Protein AF-A0A7S4KBN8-F1 (afdb_monomer_lite)

Sequence (189 aa):
GGGAPPGFSNLGNTCYLNATLQCLAYLPTFCQCVATLPPPSTASSSLAASSPRGGGDGPPRAKTSAGQRITMMLRSLLRRAHGLDDAGNRDDEGKGRSSGRSSAAISPKAIVRAVPSLGRTAGGRGGYKFRPGRQEDAHEFLVHLLDAMNDGELRAAGIDQRISGWRGRLPVPRPDETTLVPRHFGGLL

Radius of gyration: 18.53 Å; chains: 1; bounding box: 49×34×54 Å

pLDDT: mean 75.37, std 18.79, range [35.41, 96.81]

InterPro domains:
  IPR001394 Peptidase C19, ubiquitin carboxyl-terminal hydrolase [PF00443] (7-151)
  IPR018200 Ubiquitin specific protease, conserved site [PS00972] (7-22)
  IPR028889 Ubiquitin specific protease UPS, catalytic domain [PS50235] (6-189)
  IPR038765 Papain-like cysteine peptidase superfamily [SSF54001] (3-186)
  IPR050164 Ubiquitin carboxyl-terminal hydrolases [PTHR24006] (7-188)

Foldseek 3Di:
DWDQFFAADDPALCVLVRVLLSVQLPPVVSLVVLLPDDPPPPLPPDVDDDDDDDDPDPDPPDDQDLLNQLSVLSNVVSCNRRVVDDPPPPDDDDDDDDDDPDRDHHYSVSNLVSQQVLCVQQDDRNPDGDDRNHNDHSVVSNVSSLSSNLSRVCVSVVQHNVDPPSCVVDPDNPCSCVRSSVVVPNDDD

Secondary structure (DSSP, 8-state):
--PPPPPB---SS-HHHHHHHHHHHT-HHHHHHHHTSPPTTSTTSSS--------S-PPPPPPPPHHHHHHHHHHHHHHHHTT-S-TT---S---------S-PPBP-HHHHHHHHHHTTSSSS-TT----TTS---HHHHHHHHHHHHHHHHHHHTT--TTSTTGGGG-SSS-GGGTSHHHHHH----

Structure (mmCIF, N/CA/C/O backbone):
data_AF-A0A7S4KBN8-F1
#
_entry.id   AF-A0A7S4KBN8-F1
#
loop_
_atom_site.group_PDB
_atom_site.id
_atom_site.type_symbol
_atom_site.label_atom_id
_atom_site.label_alt_id
_atom_site.label_comp_id
_atom_site.label_asym_id
_atom_site.label_entity_id
_atom_site.label_seq_id
_atom_site.pdbx_PDB_ins_code
_atom_site.Cartn_x
_atom_site.Cartn_y
_atom_site.Cartn_z
_atom_site.occupancy
_atom_site.B_iso_or_equiv
_atom_site.auth_seq_id
_atom_site.auth_comp_id
_atom_site.auth_asym_id
_atom_site.auth_atom_id
_atom_site.pdbx_PDB_model_num
ATOM 1 N N . GLY A 1 1 ? -15.291 19.678 3.624 1.00 38.72 1 GLY A N 1
ATOM 2 C CA . GLY A 1 1 ? -15.132 19.498 5.078 1.00 38.72 1 GLY A CA 1
ATOM 3 C C . GLY A 1 1 ? -14.786 18.055 5.341 1.00 38.72 1 GLY A C 1
ATOM 4 O O . GLY A 1 1 ? -15.675 17.224 5.260 1.00 38.72 1 GLY A O 1
ATOM 5 N N . GLY A 1 2 ? -13.506 17.747 5.540 1.00 53.78 2 GLY A N 1
ATOM 6 C CA . GLY A 1 2 ? -13.042 16.385 5.803 1.00 53.78 2 GLY A CA 1
ATOM 7 C C . GLY A 1 2 ? -12.611 16.284 7.256 1.00 53.78 2 GLY A C 1
ATOM 8 O O . GLY A 1 2 ? -11.691 16.988 7.659 1.00 53.78 2 GLY A O 1
ATOM 9 N N . GLY A 1 3 ? -13.306 15.469 8.048 1.00 66.44 3 GLY A N 1
ATOM 10 C CA . GLY A 1 3 ? -12.779 15.053 9.346 1.00 66.44 3 GLY A CA 1
ATOM 11 C C . GLY A 1 3 ? -11.520 14.207 9.150 1.00 66.44 3 GLY A C 1
ATOM 12 O O . GLY A 1 3 ? -11.289 13.684 8.060 1.00 66.44 3 GLY A O 1
ATOM 13 N N . ALA A 1 4 ? -10.710 14.080 10.198 1.00 73.31 4 ALA A N 1
ATOM 14 C CA . ALA A 1 4 ? -9.591 13.145 10.205 1.00 73.31 4 ALA A CA 1
ATOM 15 C C . ALA A 1 4 ? -10.058 11.727 9.804 1.00 73.31 4 ALA A C 1
ATOM 17 O O . ALA A 1 4 ? -11.169 11.340 10.190 1.00 73.31 4 ALA A O 1
ATOM 18 N N . PRO A 1 5 ? -9.247 10.960 9.048 1.00 78.44 5 PRO A N 1
ATOM 19 C CA . PRO A 1 5 ? -9.600 9.594 8.692 1.00 78.44 5 PRO A CA 1
ATOM 20 C C . PRO A 1 5 ? -9.858 8.763 9.962 1.00 78.44 5 PRO A C 1
ATOM 22 O O . PRO A 1 5 ? -9.192 8.957 10.983 1.00 78.44 5 PRO A O 1
ATOM 25 N N . PRO A 1 6 ? -10.838 7.846 9.930 1.00 85.25 6 PRO A N 1
ATOM 26 C CA . PRO A 1 6 ? -11.181 7.016 11.073 1.00 85.25 6 PRO A CA 1
ATOM 27 C C . PRO A 1 6 ? -10.018 6.093 11.451 1.00 85.25 6 PRO A C 1
ATOM 29 O O . PRO A 1 6 ? -9.214 5.690 10.610 1.00 85.25 6 PRO A O 1
ATOM 32 N N . GLY A 1 7 ? -9.969 5.690 12.722 1.00 89.25 7 GLY A N 1
ATOM 33 C CA . GLY A 1 7 ? -9.006 4.691 13.179 1.00 89.25 7 GLY A CA 1
ATOM 34 C C . GLY A 1 7 ? -9.196 3.326 12.505 1.00 89.25 7 GLY A C 1
ATOM 35 O O . GLY A 1 7 ? -10.257 3.027 11.957 1.00 89.25 7 GLY A O 1
ATOM 36 N N . PHE A 1 8 ? -8.182 2.462 12.589 1.00 92.12 8 PHE A N 1
ATOM 37 C CA . PHE A 1 8 ? -8.254 1.092 12.072 1.00 92.12 8 PHE A CA 1
ATOM 38 C C . PHE A 1 8 ? -8.422 0.070 13.197 1.00 92.12 8 PHE A C 1
ATOM 40 O O . PHE A 1 8 ? -7.712 0.123 14.203 1.00 92.12 8 PHE A O 1
ATOM 47 N N . SER A 1 9 ? -9.332 -0.892 13.023 1.00 92.38 9 SER A N 1
ATOM 48 C CA . SER A 1 9 ? -9.525 -1.978 13.991 1.00 92.38 9 SER A CA 1
ATOM 49 C C . SER A 1 9 ? -8.267 -2.848 14.077 1.00 92.38 9 SER A C 1
ATOM 51 O O . SER A 1 9 ? -7.720 -3.261 13.054 1.00 92.38 9 SER A O 1
ATOM 53 N N . ASN A 1 10 ? -7.804 -3.152 15.291 1.00 91.31 10 ASN A N 1
ATOM 54 C CA . ASN A 1 10 ? -6.739 -4.134 15.502 1.00 91.31 10 ASN A CA 1
ATOM 55 C C . ASN A 1 10 ? -7.310 -5.548 15.309 1.00 91.31 10 ASN A C 1
ATOM 57 O O . ASN A 1 10 ? -8.349 -5.874 15.879 1.00 91.31 10 ASN A O 1
ATOM 61 N N . LEU A 1 11 ? -6.646 -6.375 14.501 1.00 90.19 11 LEU A N 1
ATOM 62 C CA . LEU A 1 11 ? -7.093 -7.727 14.137 1.00 90.19 11 LEU A CA 1
ATOM 63 C C . LEU A 1 11 ? -6.169 -8.818 14.701 1.00 90.19 11 LEU A C 1
ATOM 65 O O . LEU A 1 11 ? -6.066 -9.903 14.135 1.00 90.19 11 LEU A O 1
ATOM 69 N N . GLY A 1 12 ? -5.505 -8.517 15.820 1.00 89.38 12 GLY A N 1
ATOM 70 C CA . GLY A 1 12 ? -4.552 -9.401 16.488 1.00 89.38 12 GLY A CA 1
ATOM 71 C C . GLY A 1 12 ? -3.123 -9.109 16.044 1.00 89.38 12 GLY A C 1
ATOM 72 O O . GLY A 1 12 ? -2.707 -9.503 14.959 1.00 89.38 12 GLY A O 1
ATOM 73 N N . ASN A 1 13 ? -2.366 -8.413 16.896 1.00 92.06 13 ASN A N 1
ATOM 74 C CA . ASN A 1 13 ? -0.981 -8.005 16.639 1.00 92.06 13 ASN A CA 1
ATOM 75 C C . ASN A 1 13 ? -0.774 -7.205 15.334 1.00 92.06 13 ASN A C 1
ATOM 77 O O . ASN A 1 13 ? 0.332 -7.172 14.806 1.00 92.06 13 ASN A O 1
ATOM 81 N N . THR A 1 14 ? -1.803 -6.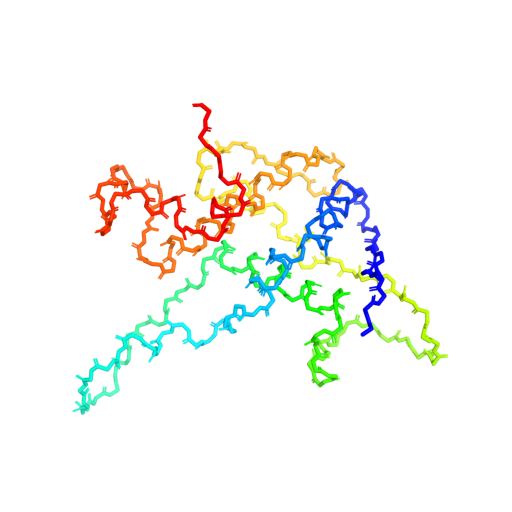513 14.823 1.00 94.69 14 THR A N 1
ATOM 82 C CA . THR A 1 14 ? -1.725 -5.733 13.570 1.00 94.69 14 THR A CA 1
ATOM 83 C C . THR A 1 14 ? -1.467 -4.241 13.792 1.00 94.69 14 THR A C 1
ATOM 85 O O . THR A 1 14 ? -1.675 -3.439 12.885 1.00 94.69 14 THR A O 1
ATOM 88 N N . CYS A 1 15 ? -1.033 -3.829 14.987 1.00 94.56 15 CYS A N 1
ATOM 89 C CA . CYS A 1 15 ? -0.794 -2.416 15.302 1.00 94.56 15 CYS A CA 1
ATOM 90 C C . CYS A 1 15 ? 0.313 -1.787 14.439 1.00 94.56 15 CYS A C 1
ATOM 92 O O . CYS A 1 15 ? 0.165 -0.635 14.048 1.00 94.56 15 CYS A O 1
ATOM 94 N N . TYR A 1 16 ? 1.357 -2.545 14.081 1.00 95.25 16 TYR A N 1
ATOM 95 C CA . TYR A 1 16 ? 2.422 -2.091 13.177 1.00 95.25 16 TYR A CA 1
ATOM 96 C C . TYR A 1 16 ? 1.854 -1.691 11.806 1.00 95.25 16 TYR A C 1
ATOM 98 O O . TYR A 1 16 ? 2.112 -0.600 11.310 1.00 95.25 16 TYR A O 1
ATOM 106 N N . LEU A 1 17 ? 0.987 -2.537 11.243 1.00 95.38 17 LEU A N 1
ATOM 107 C CA . LEU A 1 17 ? 0.306 -2.305 9.974 1.00 95.38 17 LEU A CA 1
ATOM 108 C C . LEU A 1 17 ? -0.681 -1.144 10.091 1.00 95.38 17 LEU A C 1
ATOM 110 O O . LEU A 1 17 ? -0.728 -0.291 9.210 1.00 95.38 17 LEU A O 1
ATOM 114 N N . ASN A 1 18 ? -1.453 -1.085 11.180 1.00 95.31 18 ASN A N 1
ATOM 115 C CA . ASN A 1 18 ? -2.425 -0.016 11.395 1.00 95.31 18 ASN A CA 1
ATOM 116 C C . ASN A 1 18 ? -1.729 1.349 11.494 1.00 95.31 18 ASN A C 1
ATOM 118 O O . ASN A 1 18 ? -2.213 2.299 10.886 1.00 95.31 18 ASN A O 1
ATOM 122 N N . ALA A 1 19 ? -0.601 1.440 12.208 1.00 95.00 19 ALA A N 1
ATOM 123 C CA . ALA A 1 19 ? 0.197 2.661 12.311 1.00 95.00 19 ALA A CA 1
ATOM 124 C C . ALA A 1 19 ? 0.714 3.103 10.935 1.00 95.00 19 ALA A C 1
ATOM 126 O O . ALA A 1 19 ? 0.488 4.242 10.536 1.00 95.00 19 ALA A O 1
ATOM 127 N N . THR A 1 20 ? 1.300 2.186 10.160 1.00 96.81 20 THR A N 1
ATOM 128 C CA . THR A 1 20 ? 1.776 2.479 8.801 1.00 96.81 20 THR A CA 1
ATOM 129 C C . THR A 1 20 ? 0.646 2.937 7.872 1.00 96.81 20 THR A C 1
ATOM 131 O O . THR A 1 20 ? 0.787 3.935 7.166 1.00 96.81 20 THR A O 1
ATOM 134 N N . LEU A 1 21 ? -0.498 2.244 7.874 1.00 96.12 21 LEU A N 1
ATOM 135 C CA . LEU A 1 21 ? -1.651 2.620 7.049 1.00 96.12 21 LEU A CA 1
ATOM 136 C C . LEU A 1 21 ? -2.246 3.964 7.472 1.00 96.12 21 LEU A C 1
ATOM 138 O O . LEU A 1 21 ? -2.701 4.711 6.608 1.00 96.12 21 LEU A O 1
ATOM 142 N N . GLN A 1 22 ? -2.232 4.285 8.771 1.00 94.44 22 GLN A N 1
ATOM 143 C CA . GLN A 1 22 ? -2.623 5.610 9.248 1.00 94.44 22 GLN A CA 1
ATOM 144 C C . GLN A 1 22 ? -1.685 6.668 8.682 1.00 94.44 22 GLN A C 1
ATOM 146 O O . GLN A 1 22 ? -2.168 7.590 8.036 1.00 94.44 22 GLN A O 1
ATOM 151 N N . CYS A 1 23 ? -0.365 6.501 8.812 1.00 95.44 23 CYS A N 1
ATOM 152 C CA . CYS A 1 23 ? 0.599 7.440 8.236 1.00 95.44 23 CYS A CA 1
ATOM 153 C C . CYS A 1 23 ? 0.321 7.705 6.748 1.00 95.44 23 CYS A C 1
ATOM 155 O O . CYS A 1 23 ? 0.233 8.862 6.352 1.00 95.44 23 CYS A O 1
ATOM 157 N N . LEU A 1 24 ? 0.087 6.658 5.947 1.00 95.12 24 LEU A N 1
ATOM 158 C CA . LEU A 1 24 ? -0.243 6.800 4.524 1.00 95.12 24 LEU A CA 1
ATOM 159 C C . LEU A 1 24 ? -1.582 7.516 4.277 1.00 95.12 24 LEU A C 1
ATOM 161 O O . LEU A 1 24 ? -1.673 8.326 3.356 1.00 95.12 24 LEU A O 1
ATOM 165 N N . ALA A 1 25 ? -2.609 7.253 5.092 1.00 93.19 25 ALA A N 1
ATOM 166 C CA . ALA A 1 25 ? -3.925 7.887 4.974 1.00 93.19 25 ALA A CA 1
ATOM 167 C C . ALA A 1 25 ? -3.910 9.398 5.275 1.00 93.19 25 ALA A C 1
ATOM 169 O O . ALA A 1 25 ? -4.820 10.112 4.851 1.00 93.19 25 ALA A O 1
ATOM 170 N N . TYR A 1 26 ? -2.879 9.881 5.972 1.00 93.19 26 TYR A N 1
ATOM 171 C CA . TYR A 1 26 ? -2.660 11.299 6.259 1.00 93.19 26 TYR A CA 1
ATOM 172 C C . TYR A 1 26 ? -1.793 12.021 5.219 1.00 93.19 26 TYR A C 1
ATOM 174 O O . TYR A 1 26 ? -1.591 13.224 5.351 1.00 93.19 26 TYR A O 1
ATOM 182 N N . LEU A 1 27 ? -1.309 11.335 4.177 1.00 92.50 27 LEU A N 1
ATOM 183 C CA . LEU A 1 27 ? -0.556 11.948 3.078 1.00 92.50 27 LEU A CA 1
ATOM 184 C C . LEU A 1 27 ? -1.520 12.379 1.959 1.00 92.50 27 LEU A C 1
ATOM 186 O O . LEU A 1 27 ? -1.976 11.517 1.200 1.00 92.50 27 LEU A O 1
ATOM 190 N N . PRO A 1 28 ? -1.851 13.680 1.807 1.00 89.31 28 PRO A N 1
ATOM 191 C CA . PRO A 1 28 ? -2.951 14.096 0.935 1.00 89.31 28 PRO A CA 1
ATOM 192 C C . PRO A 1 28 ? -2.712 13.762 -0.540 1.00 89.31 28 PRO A C 1
ATOM 194 O O . PRO A 1 28 ? -3.608 13.244 -1.204 1.00 89.31 28 PRO A O 1
ATOM 197 N N . THR A 1 29 ? -1.498 14.007 -1.039 1.00 89.81 29 THR A N 1
ATOM 198 C CA . THR A 1 29 ? -1.107 13.750 -2.435 1.00 89.81 29 THR A CA 1
ATOM 199 C C . THR A 1 29 ? -1.155 12.262 -2.760 1.00 89.81 29 THR A C 1
ATOM 201 O O . THR A 1 29 ? -1.834 11.852 -3.698 1.00 89.81 29 THR A O 1
ATOM 204 N N . PHE A 1 30 ? -0.538 11.441 -1.911 1.00 91.44 30 PHE A N 1
ATOM 205 C CA . PHE A 1 30 ? -0.567 9.989 -2.043 1.00 91.44 30 PHE A CA 1
ATOM 206 C C . PHE A 1 30 ? -2.004 9.450 -2.031 1.00 91.44 30 PHE A C 1
ATOM 208 O O . PHE A 1 30 ? -2.379 8.658 -2.897 1.00 91.44 30 PHE A O 1
ATOM 215 N N . CYS A 1 31 ? -2.837 9.918 -1.096 1.00 92.06 31 CYS A N 1
ATOM 216 C CA . CYS A 1 31 ? -4.237 9.509 -1.011 1.00 92.06 31 CYS A CA 1
ATOM 217 C C . CYS A 1 31 ? -5.017 9.855 -2.277 1.00 92.06 31 CYS A C 1
ATOM 219 O O . CYS A 1 31 ? -5.734 9.000 -2.793 1.00 92.06 31 CYS A O 1
ATOM 221 N N . GLN A 1 32 ? -4.868 11.076 -2.792 1.00 90.38 32 GLN A N 1
ATOM 222 C CA . GLN A 1 32 ? -5.531 11.506 -4.023 1.00 90.38 32 GLN A CA 1
ATOM 223 C C . GLN A 1 32 ? -5.102 10.647 -5.213 1.00 90.38 32 GLN A C 1
ATOM 225 O O . GLN A 1 32 ? -5.961 10.136 -5.935 1.00 90.38 32 GLN A O 1
ATOM 230 N N . CYS A 1 33 ? -3.798 10.421 -5.386 1.00 91.38 33 CYS A N 1
ATOM 231 C CA . CYS A 1 33 ? -3.278 9.595 -6.471 1.00 91.38 33 CYS A CA 1
ATOM 232 C C . CYS A 1 33 ? -3.809 8.160 -6.396 1.00 91.38 33 CYS A C 1
ATOM 234 O O . CYS A 1 33 ? -4.337 7.650 -7.379 1.00 91.38 33 CYS A O 1
ATOM 236 N N . VAL A 1 34 ? -3.738 7.517 -5.228 1.00 92.38 34 VAL A N 1
ATOM 237 C CA . VAL A 1 34 ? -4.163 6.119 -5.072 1.00 92.38 34 VAL A CA 1
ATOM 238 C C . VAL A 1 34 ? -5.690 5.968 -5.153 1.00 92.38 34 VAL A C 1
ATOM 240 O O . VAL A 1 34 ? -6.180 5.027 -5.778 1.00 92.38 34 VAL A O 1
ATOM 243 N N . ALA A 1 35 ? -6.469 6.886 -4.571 1.00 90.62 35 ALA A N 1
ATOM 244 C CA . ALA A 1 35 ? -7.936 6.820 -4.561 1.00 90.62 35 ALA A CA 1
ATOM 245 C C . ALA A 1 35 ? -8.572 7.027 -5.948 1.00 90.62 35 ALA A C 1
ATOM 247 O O . ALA A 1 35 ? -9.658 6.492 -6.218 1.00 90.62 35 ALA A O 1
ATOM 248 N N . THR A 1 36 ? -7.897 7.785 -6.818 1.00 89.81 36 THR A N 1
ATOM 249 C CA . THR A 1 36 ? -8.341 8.095 -8.187 1.00 89.81 36 THR A CA 1
ATOM 250 C C . THR A 1 36 ? -7.862 7.088 -9.229 1.00 89.81 36 THR A C 1
ATOM 252 O O . THR A 1 36 ? -8.309 7.159 -10.373 1.00 89.81 36 THR A O 1
ATOM 255 N N . LEU A 1 37 ? -7.030 6.108 -8.846 1.00 88.56 37 LEU A N 1
ATOM 256 C CA . LEU A 1 37 ? -6.635 5.030 -9.752 1.00 88.56 37 LEU A CA 1
ATOM 257 C C . LEU A 1 37 ? -7.874 4.358 -10.379 1.00 88.56 37 LEU A C 1
ATOM 259 O O . LEU A 1 37 ? -8.894 4.170 -9.692 1.00 88.56 37 LEU A O 1
ATOM 263 N N . PRO A 1 38 ? -7.797 3.968 -11.664 1.00 84.12 38 PRO A N 1
ATOM 264 C CA . PRO A 1 38 ? -8.890 3.291 -12.343 1.00 84.12 38 PRO A CA 1
ATOM 265 C C . PRO A 1 38 ? -9.235 1.953 -11.664 1.00 84.12 38 PRO A C 1
ATOM 267 O O . PRO A 1 38 ? -8.358 1.305 -11.084 1.00 84.12 38 PRO A O 1
ATOM 270 N N . PRO A 1 39 ? -10.507 1.516 -11.714 1.00 77.38 39 PRO A N 1
ATOM 271 C CA . PRO A 1 39 ? -10.900 0.211 -11.197 1.00 77.38 39 PRO A CA 1
ATOM 272 C C . PRO A 1 39 ? -10.208 -0.931 -11.973 1.00 77.38 39 PRO A C 1
ATOM 274 O O . PRO A 1 39 ? -9.817 -0.753 -13.130 1.00 77.38 39 PRO A O 1
ATOM 277 N N . PRO A 1 40 ? -10.090 -2.134 -11.377 1.00 64.56 40 PRO A N 1
ATOM 278 C CA . PRO A 1 40 ? -9.292 -3.253 -11.902 1.00 64.56 40 PRO A CA 1
ATOM 279 C C . PRO A 1 40 ? -9.754 -3.856 -13.250 1.00 64.56 40 PRO A C 1
ATOM 281 O O . PRO A 1 40 ? -9.217 -4.874 -13.677 1.00 64.56 40 PRO A O 1
ATOM 284 N N . SER A 1 41 ? -10.720 -3.251 -13.943 1.00 57.62 41 SER A N 1
ATOM 285 C CA . SER A 1 41 ? -11.297 -3.725 -15.207 1.00 57.62 41 SER A CA 1
ATOM 286 C C . SER A 1 41 ? -11.068 -2.802 -16.410 1.00 57.62 41 SER A C 1
ATOM 288 O O . SER A 1 41 ? -11.385 -3.209 -17.524 1.00 57.62 41 SER A O 1
ATOM 290 N N . THR A 1 42 ? -10.519 -1.594 -16.234 1.00 51.69 42 THR A N 1
ATOM 291 C CA . THR A 1 42 ? -10.474 -0.585 -17.317 1.00 51.69 42 THR A CA 1
ATOM 292 C C . THR A 1 42 ? -9.085 -0.337 -17.908 1.00 51.69 42 THR A C 1
ATOM 294 O O . THR A 1 42 ? -8.961 0.400 -18.882 1.00 51.69 42 THR A O 1
ATOM 297 N N . ALA A 1 43 ? -8.027 -0.950 -17.369 1.00 49.69 43 ALA A N 1
ATOM 298 C CA . ALA A 1 43 ? -6.654 -0.723 -17.839 1.00 49.69 43 ALA A CA 1
ATOM 299 C C . ALA A 1 43 ? -6.317 -1.412 -19.180 1.00 49.69 43 ALA A C 1
ATOM 301 O O . ALA A 1 43 ? -5.245 -1.179 -19.726 1.00 49.69 43 ALA A O 1
ATOM 302 N N . SER A 1 44 ? -7.209 -2.245 -19.731 1.00 45.84 44 SER A N 1
ATOM 303 C CA . SER A 1 44 ? -6.969 -2.947 -21.001 1.00 45.84 44 SER A CA 1
ATOM 304 C C . SER A 1 44 ? -7.537 -2.246 -22.240 1.00 45.84 44 SER A C 1
ATOM 306 O O . SER A 1 44 ? -7.431 -2.809 -23.324 1.00 45.84 44 SER A O 1
ATOM 308 N N . SER A 1 45 ? -8.167 -1.070 -22.121 1.00 44.00 45 SER A N 1
ATOM 309 C CA . SER A 1 45 ? -8.937 -0.492 -23.238 1.00 44.00 45 SER A CA 1
ATOM 310 C C . SER A 1 45 ? -8.591 0.943 -23.646 1.00 44.00 45 SER A C 1
ATOM 312 O O . SER A 1 45 ? -9.106 1.389 -24.663 1.00 44.00 45 SER A O 1
ATOM 314 N N . SER A 1 46 ? -7.737 1.681 -22.927 1.00 41.81 46 SER A N 1
ATOM 315 C CA . SER A 1 46 ? -7.476 3.100 -23.252 1.00 41.81 46 SER A CA 1
ATOM 316 C C . SER A 1 46 ? -6.209 3.378 -24.073 1.00 41.81 46 SER A C 1
ATOM 318 O O . SER A 1 46 ? -6.010 4.514 -24.488 1.00 41.81 46 SER A O 1
ATOM 320 N N . LEU A 1 47 ? -5.379 2.368 -24.363 1.00 48.22 47 LEU A N 1
ATOM 321 C CA . LEU A 1 47 ? -4.215 2.494 -25.263 1.00 48.22 47 LEU A CA 1
ATOM 322 C C . LEU A 1 47 ? -4.424 1.808 -26.626 1.00 48.22 47 LEU A C 1
ATOM 324 O O . LEU A 1 47 ? -3.525 1.811 -27.459 1.00 48.22 47 LEU A O 1
ATOM 328 N N . ALA A 1 48 ? -5.608 1.240 -26.874 1.00 40.69 48 ALA A N 1
ATOM 329 C CA . ALA A 1 48 ? -5.954 0.581 -28.131 1.00 40.69 48 ALA A CA 1
ATOM 330 C C . ALA A 1 48 ? -6.995 1.398 -28.919 1.00 40.69 48 ALA A C 1
ATOM 332 O O . ALA A 1 48 ? -8.147 1.000 -29.063 1.00 40.69 48 ALA A O 1
ATOM 333 N N . ALA A 1 49 ? -6.584 2.551 -29.444 1.00 40.09 49 ALA A N 1
ATOM 334 C CA . ALA A 1 49 ? -7.146 3.086 -30.684 1.00 40.09 49 ALA A CA 1
ATOM 335 C C . ALA A 1 49 ? -6.138 2.702 -31.784 1.00 40.09 49 ALA A C 1
ATOM 337 O O . ALA A 1 49 ? -4.961 2.995 -31.637 1.00 40.09 49 ALA A O 1
ATOM 338 N N . SER A 1 50 ? -6.443 2.013 -32.880 1.00 42.53 50 SER A N 1
ATOM 339 C CA . SER A 1 50 ? -7.692 1.795 -33.605 1.00 42.53 50 SER A CA 1
ATOM 340 C C . SER A 1 50 ? -7.490 0.617 -34.578 1.00 42.53 50 SER A C 1
ATOM 342 O O . SER A 1 50 ? -6.463 0.573 -35.243 1.00 42.53 50 SER A O 1
ATOM 344 N N . SER A 1 51 ? -8.426 -0.337 -34.652 1.00 35.41 51 SER A N 1
ATOM 345 C CA . SER A 1 51 ? -8.978 -0.880 -35.913 1.00 35.41 51 SER A CA 1
ATOM 346 C C . SER A 1 51 ? -9.983 -2.012 -35.629 1.00 35.41 51 SER A C 1
ATOM 348 O O . SER A 1 51 ? -9.691 -2.878 -34.800 1.00 35.41 51 SER A O 1
ATOM 350 N N . PRO A 1 52 ? -11.160 -2.043 -36.283 1.00 62.06 52 PRO A N 1
ATOM 351 C CA . PRO A 1 52 ? -12.182 -3.057 -36.060 1.00 62.06 52 PRO A CA 1
ATOM 352 C C . PRO A 1 52 ? -12.132 -4.169 -37.118 1.00 62.06 52 PRO A C 1
ATOM 354 O O . PRO A 1 52 ? -11.943 -3.885 -38.298 1.00 62.06 52 PRO A O 1
ATOM 357 N N . ARG A 1 53 ? -12.434 -5.405 -36.691 1.00 44.44 53 ARG A N 1
ATOM 358 C CA . ARG A 1 53 ? -13.318 -6.411 -37.333 1.00 44.44 53 ARG A CA 1
ATOM 359 C C . ARG A 1 53 ? -12.787 -7.838 -37.160 1.00 44.44 53 ARG A C 1
ATOM 361 O O . ARG A 1 53 ? -11.707 -8.161 -37.631 1.00 44.44 53 ARG A O 1
ATOM 368 N N . GLY A 1 54 ? -13.661 -8.700 -36.638 1.00 40.12 54 GLY A N 1
ATOM 369 C CA . GLY A 1 54 ? -13.687 -10.126 -36.970 1.00 40.12 54 GLY A CA 1
ATOM 370 C C . GLY A 1 54 ? -13.148 -11.072 -35.899 1.00 40.12 54 GLY A C 1
ATOM 371 O O . GLY A 1 54 ? -12.007 -10.954 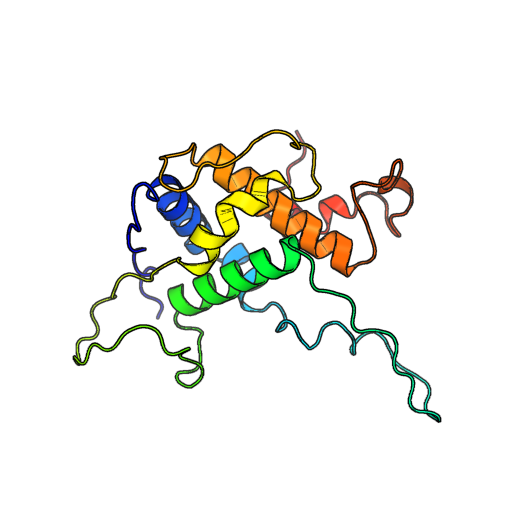-35.482 1.00 40.12 54 GLY A O 1
ATOM 372 N N . GLY A 1 55 ? -13.978 -12.059 -35.546 1.00 41.91 55 GLY A N 1
ATOM 373 C CA . GLY A 1 55 ? -13.549 -13.333 -34.962 1.00 41.91 55 GLY A CA 1
ATOM 374 C C . GLY A 1 55 ? -13.378 -13.323 -33.449 1.00 41.91 55 GLY A C 1
ATOM 375 O O . GLY A 1 55 ? -12.478 -12.687 -32.914 1.00 41.91 55 GLY A O 1
ATOM 376 N N . GLY A 1 56 ? -14.250 -14.050 -32.752 1.00 48.75 56 GLY A N 1
ATOM 377 C CA . GLY A 1 56 ? -14.106 -14.317 -31.328 1.00 48.75 56 GLY A CA 1
ATOM 378 C C . GLY A 1 56 ? -12.852 -15.136 -31.044 1.00 48.75 56 GLY A C 1
ATOM 379 O O . GLY A 1 56 ? -12.900 -16.346 -31.147 1.00 48.75 56 GLY A O 1
ATOM 380 N N . ASP A 1 57 ? -11.773 -14.451 -30.687 1.00 50.78 57 ASP A N 1
ATOM 381 C CA . ASP A 1 57 ? -10.647 -14.935 -29.883 1.00 50.78 57 ASP A CA 1
ATOM 382 C C . ASP A 1 57 ? -9.951 -13.693 -29.313 1.00 50.78 57 ASP A C 1
ATOM 384 O O . ASP A 1 57 ? -8.931 -13.206 -29.799 1.00 50.78 57 ASP A O 1
ATOM 388 N N . GLY A 1 58 ? -10.588 -13.085 -28.306 1.00 49.81 58 GLY A N 1
ATOM 389 C CA . GLY A 1 58 ? -9.985 -11.967 -27.587 1.00 49.81 58 GLY A CA 1
ATOM 390 C C . GLY A 1 58 ? -8.700 -12.420 -26.880 1.00 49.81 58 GLY A C 1
ATOM 391 O O . GLY A 1 58 ? -8.651 -13.550 -26.385 1.00 49.81 58 GLY A O 1
ATOM 392 N N . PRO A 1 59 ? -7.665 -11.563 -26.785 1.00 48.16 59 PRO A N 1
ATOM 393 C CA . PRO A 1 59 ? -6.434 -11.919 -26.092 1.00 48.16 59 PRO A CA 1
ATOM 394 C C . PRO A 1 59 ? -6.745 -12.340 -24.645 1.00 48.16 59 PRO A C 1
ATOM 396 O O . PRO A 1 59 ? -7.627 -11.748 -24.007 1.00 48.16 59 PRO A O 1
ATOM 399 N N . PRO A 1 60 ? -6.046 -13.353 -24.100 1.00 49.59 60 PRO A N 1
ATOM 400 C CA . PRO A 1 60 ? -6.293 -13.827 -22.747 1.00 49.59 60 PRO A CA 1
ATOM 401 C C . PRO A 1 60 ? -6.150 -12.658 -21.770 1.00 49.59 60 PRO A C 1
ATOM 403 O O . PRO A 1 60 ? -5.122 -11.981 -21.748 1.00 49.59 60 PRO A O 1
ATOM 406 N N . ARG A 1 61 ? -7.193 -12.410 -20.963 1.00 56.94 61 ARG A N 1
ATOM 407 C CA . ARG A 1 61 ? -7.182 -11.368 -19.924 1.00 56.94 61 ARG A CA 1
ATOM 408 C C . ARG A 1 61 ? -5.897 -11.491 -19.104 1.00 56.94 61 ARG A C 1
ATOM 410 O O . ARG A 1 61 ? -5.668 -12.520 -18.463 1.00 56.94 61 ARG A O 1
ATOM 417 N N . ALA A 1 62 ? -5.070 -10.446 -19.117 1.00 64.12 62 ALA A N 1
ATOM 418 C CA . ALA A 1 62 ? -3.851 -10.403 -18.322 1.00 64.12 62 ALA A CA 1
ATOM 419 C C . ALA A 1 62 ? -4.208 -10.612 -16.842 1.00 64.12 62 ALA A C 1
ATOM 421 O O . ALA A 1 62 ? -5.044 -9.902 -16.279 1.00 64.12 62 ALA A O 1
ATOM 422 N N . LYS A 1 63 ? -3.615 -11.632 -16.216 1.00 73.81 63 LYS A N 1
ATOM 423 C CA . LYS A 1 63 ? -3.879 -11.962 -14.812 1.00 73.81 63 LYS A CA 1
ATOM 424 C C . LYS A 1 63 ? -3.346 -10.837 -13.925 1.00 73.81 63 LYS A C 1
ATOM 426 O O . LYS A 1 63 ? -2.161 -10.520 -13.986 1.00 73.81 63 LYS A O 1
ATOM 431 N N . THR A 1 64 ? -4.205 -10.279 -13.073 1.00 83.19 64 THR A N 1
ATOM 432 C CA . THR A 1 64 ? -3.827 -9.243 -12.107 1.00 83.19 64 THR A CA 1
ATOM 433 C C . THR A 1 64 ? -2.724 -9.752 -11.176 1.00 83.19 64 THR A C 1
ATOM 435 O O . THR A 1 64 ? -2.878 -10.780 -10.508 1.00 83.19 64 THR A O 1
ATOM 438 N N . SER A 1 65 ? -1.602 -9.039 -11.119 1.00 87.06 65 SER A N 1
ATOM 439 C CA . SER A 1 65 ? -0.465 -9.394 -10.273 1.00 87.06 65 SER A CA 1
ATOM 440 C C . SER A 1 65 ? -0.797 -9.249 -8.780 1.00 87.06 65 SER A C 1
ATOM 442 O O . SER A 1 65 ? -1.788 -8.627 -8.388 1.00 87.06 65 SER A O 1
ATOM 444 N N . ALA A 1 66 ? 0.023 -9.844 -7.907 1.00 88.00 66 ALA A N 1
ATOM 445 C CA . ALA A 1 66 ? -0.118 -9.653 -6.461 1.00 88.00 66 ALA A CA 1
ATOM 446 C C . ALA A 1 66 ? -0.010 -8.168 -6.077 1.00 88.00 66 ALA A C 1
ATOM 448 O O . ALA A 1 66 ? -0.869 -7.677 -5.348 1.00 88.00 66 ALA A O 1
ATOM 449 N N . GLY A 1 67 ? 0.967 -7.459 -6.650 1.00 89.38 67 GLY A N 1
ATOM 450 C CA . GLY A 1 67 ? 1.145 -6.022 -6.471 1.00 89.38 67 GLY A CA 1
ATOM 451 C C . GLY A 1 67 ? -0.085 -5.207 -6.862 1.00 89.38 67 GLY A C 1
ATOM 452 O O . GLY A 1 67 ? -0.591 -4.434 -6.057 1.00 89.38 67 GLY A O 1
ATOM 453 N N . GLN A 1 68 ? -0.663 -5.472 -8.039 1.00 90.06 68 GLN A N 1
ATOM 454 C CA . GLN A 1 68 ? -1.895 -4.802 -8.477 1.00 90.06 68 GLN A CA 1
ATOM 455 C C . GLN A 1 68 ? -3.063 -5.048 -7.511 1.00 90.06 68 GLN A C 1
ATOM 457 O O . GLN A 1 68 ? -3.808 -4.123 -7.193 1.00 90.06 68 GLN A O 1
ATOM 462 N N . ARG A 1 69 ? -3.222 -6.279 -7.003 1.00 91.50 69 ARG A N 1
ATOM 463 C CA . ARG A 1 69 ? -4.261 -6.586 -6.005 1.00 91.50 69 ARG A CA 1
ATOM 464 C C . ARG A 1 69 ? -4.052 -5.791 -4.717 1.00 91.50 69 ARG A C 1
ATOM 466 O O . ARG A 1 69 ? -5.019 -5.251 -4.189 1.00 91.50 69 ARG A O 1
ATOM 473 N N . ILE A 1 70 ? -2.816 -5.692 -4.235 1.00 92.88 70 ILE A N 1
ATOM 474 C CA . ILE A 1 70 ? -2.468 -4.922 -3.033 1.00 92.88 70 ILE A CA 1
ATOM 475 C C . ILE A 1 70 ? -2.759 -3.431 -3.235 1.00 92.88 70 ILE A C 1
ATOM 477 O O . ILE A 1 70 ? -3.423 -2.830 -2.390 1.00 92.88 70 ILE A O 1
ATOM 481 N N . THR A 1 71 ? -2.375 -2.858 -4.380 1.00 94.00 71 THR A N 1
ATOM 482 C CA . THR A 1 71 ? -2.699 -1.468 -4.735 1.00 94.00 71 THR A CA 1
ATOM 483 C C . THR A 1 71 ? -4.209 -1.224 -4.715 1.00 94.00 71 THR A C 1
ATOM 485 O O . THR A 1 71 ? -4.667 -0.222 -4.169 1.00 94.00 71 THR A O 1
ATOM 488 N N . MET A 1 72 ? -5.012 -2.155 -5.241 1.00 93.00 72 MET A N 1
ATOM 489 C CA . MET A 1 72 ? -6.475 -2.033 -5.225 1.00 93.00 72 MET A CA 1
ATOM 490 C C . MET A 1 72 ? -7.080 -2.166 -3.818 1.00 93.00 72 MET A C 1
ATOM 492 O O . MET A 1 72 ? -8.040 -1.460 -3.504 1.00 93.00 72 MET A O 1
ATOM 496 N N . MET A 1 73 ? -6.514 -3.011 -2.948 1.00 94.56 73 MET A N 1
ATOM 497 C CA . MET A 1 73 ? -6.925 -3.089 -1.538 1.00 94.56 73 MET A CA 1
ATOM 498 C C . MET A 1 73 ? -6.622 -1.785 -0.795 1.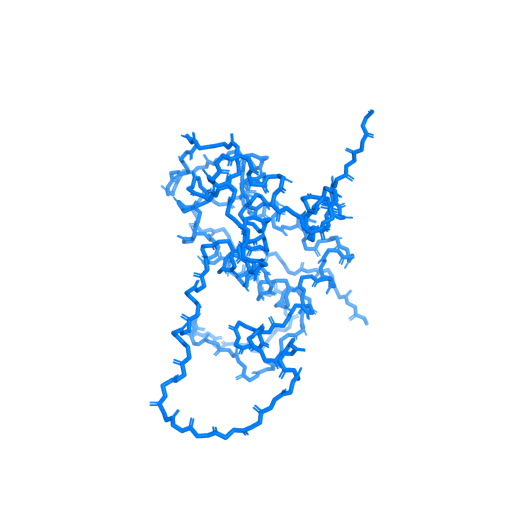00 94.56 73 MET A C 1
ATOM 500 O O . MET A 1 73 ? -7.473 -1.298 -0.050 1.00 94.56 73 MET A O 1
ATOM 504 N N . LEU A 1 74 ? -5.440 -1.199 -1.018 1.00 95.31 74 LEU A N 1
ATOM 505 C CA . LEU A 1 74 ? -5.066 0.083 -0.423 1.00 95.31 74 LEU A CA 1
ATOM 506 C C . LEU A 1 74 ? -5.957 1.216 -0.944 1.00 95.31 74 LEU A C 1
ATOM 508 O O . LEU A 1 74 ? -6.467 1.998 -0.148 1.00 95.31 74 LEU A O 1
ATOM 512 N N . ARG A 1 75 ? -6.232 1.252 -2.252 1.00 94.06 75 ARG A N 1
ATOM 513 C CA . ARG A 1 75 ? -7.196 2.181 -2.859 1.00 94.06 75 ARG A CA 1
ATOM 514 C C . ARG A 1 75 ? -8.561 2.106 -2.190 1.00 94.06 75 ARG A C 1
ATOM 516 O O . ARG A 1 75 ? -9.085 3.138 -1.787 1.00 94.06 75 ARG A O 1
ATOM 523 N N . SER A 1 76 ? -9.132 0.908 -2.058 1.00 93.12 76 SER A N 1
ATOM 524 C CA . SER A 1 76 ? -10.423 0.725 -1.381 1.00 93.12 76 SER A CA 1
ATOM 525 C C . SER A 1 76 ? -10.366 1.197 0.077 1.00 93.12 76 SER A C 1
ATOM 527 O O . SER A 1 76 ? -11.269 1.884 0.546 1.00 93.12 76 SER A O 1
ATOM 529 N N . LEU A 1 77 ? -9.285 0.895 0.803 1.00 93.56 77 LEU A N 1
ATOM 530 C CA . LEU A 1 77 ? -9.127 1.354 2.181 1.00 93.56 77 LEU A CA 1
ATOM 531 C C . LEU A 1 77 ? -9.083 2.886 2.285 1.00 93.56 77 LEU A C 1
ATOM 533 O O . LEU A 1 77 ? -9.789 3.449 3.118 1.00 93.56 77 LEU A O 1
ATOM 537 N N . LEU A 1 78 ? -8.283 3.548 1.446 1.00 93.19 78 LEU A N 1
ATOM 538 C CA . LEU A 1 78 ? -8.125 5.004 1.454 1.00 93.19 78 LEU A CA 1
ATOM 539 C C . LEU A 1 78 ? -9.413 5.717 1.037 1.00 93.19 78 LEU A C 1
ATOM 541 O O . LEU A 1 78 ? -9.773 6.722 1.645 1.00 93.19 78 LEU A O 1
ATOM 545 N N . ARG A 1 79 ? -10.159 5.176 0.065 1.00 91.94 79 ARG A N 1
ATOM 546 C CA . ARG A 1 79 ? -11.474 5.724 -0.294 1.00 91.94 79 ARG A CA 1
ATOM 547 C C . ARG A 1 79 ? -12.462 5.646 0.867 1.00 91.94 79 ARG A C 1
ATOM 549 O O . ARG A 1 79 ? -13.096 6.656 1.161 1.00 91.94 79 ARG A O 1
ATOM 556 N N . ARG A 1 80 ? -12.532 4.520 1.590 1.00 90.44 80 ARG A N 1
ATOM 557 C CA . ARG A 1 80 ? -13.350 4.408 2.816 1.00 90.44 80 ARG A CA 1
ATOM 558 C C . ARG A 1 80 ? -12.897 5.376 3.904 1.00 90.44 80 ARG A C 1
ATOM 560 O O . ARG A 1 80 ? -13.740 6.010 4.530 1.00 90.44 80 ARG A O 1
ATOM 567 N N . ALA A 1 81 ? -11.587 5.504 4.117 1.00 90.25 81 ALA A N 1
ATOM 568 C CA . ALA A 1 81 ? -11.027 6.397 5.131 1.00 90.25 81 ALA A CA 1
ATOM 569 C C . ALA A 1 81 ? -11.374 7.872 4.872 1.00 90.25 81 ALA A C 1
ATOM 571 O O . ALA A 1 81 ? -11.589 8.623 5.818 1.00 90.25 81 ALA A O 1
ATOM 572 N N . HIS A 1 82 ? -11.493 8.260 3.600 1.00 90.50 82 HIS A N 1
ATOM 573 C CA . HIS A 1 82 ? -11.812 9.627 3.176 1.00 90.50 82 HIS A CA 1
ATOM 574 C C . HIS A 1 82 ? -13.277 9.832 2.752 1.00 90.50 82 HIS A C 1
ATOM 576 O O . HIS A 1 82 ? -13.625 10.900 2.255 1.00 90.50 82 HIS A O 1
ATOM 582 N N . GLY A 1 83 ? -14.150 8.835 2.940 1.00 88.00 83 GLY A N 1
ATOM 583 C CA . GLY A 1 83 ? -15.577 8.935 2.600 1.00 88.00 83 GLY A CA 1
ATOM 584 C C . GLY A 1 83 ? -15.868 9.079 1.100 1.00 88.00 83 GLY A C 1
ATOM 585 O O . GLY A 1 83 ? -16.879 9.667 0.732 1.00 88.00 83 GLY A O 1
ATOM 586 N N . LEU A 1 84 ? -14.981 8.565 0.242 1.00 85.62 84 LEU A N 1
ATOM 587 C CA . LEU A 1 84 ? -15.067 8.635 -1.225 1.00 85.62 84 LEU A CA 1
ATOM 588 C C . LEU A 1 84 ? -15.795 7.439 -1.860 1.00 85.62 84 LEU A C 1
ATOM 590 O O . LEU A 1 84 ? -15.860 7.343 -3.088 1.00 85.62 84 LEU A O 1
ATOM 594 N N . ASP A 1 85 ? -16.274 6.486 -1.064 1.00 78.56 85 ASP A N 1
ATOM 595 C CA . ASP A 1 85 ? -17.054 5.365 -1.584 1.00 78.56 85 ASP A CA 1
ATOM 596 C C . ASP A 1 85 ? -18.530 5.742 -1.692 1.00 78.56 85 ASP A C 1
ATOM 598 O O . ASP A 1 85 ? -19.165 6.134 -0.711 1.00 78.56 85 ASP A O 1
ATOM 602 N N . ASP A 1 86 ? -19.077 5.587 -2.899 1.00 57.16 86 ASP A N 1
ATOM 603 C CA . ASP A 1 86 ? -20.509 5.683 -3.134 1.00 57.16 86 ASP A CA 1
ATOM 604 C C . ASP A 1 86 ? -21.220 4.631 -2.282 1.00 57.16 86 ASP A C 1
ATOM 606 O O . ASP A 1 86 ? -20.831 3.461 -2.234 1.00 57.16 86 ASP A O 1
ATOM 610 N N . ALA A 1 87 ? -22.292 5.042 -1.607 1.00 51.62 87 ALA A N 1
ATOM 611 C CA . ALA A 1 87 ? -23.013 4.256 -0.606 1.00 51.62 87 ALA A CA 1
ATOM 612 C C . ALA A 1 87 ? -23.540 2.876 -1.083 1.00 51.62 87 ALA A C 1
ATOM 614 O O . ALA A 1 87 ? -24.079 2.137 -0.251 1.00 51.62 87 ALA A O 1
ATOM 615 N N . GLY A 1 88 ? -23.398 2.546 -2.375 1.00 45.12 88 GLY A N 1
ATOM 616 C CA . GLY A 1 88 ? -23.932 1.369 -3.065 1.00 45.12 88 GLY A CA 1
ATOM 617 C C . GLY A 1 88 ? -22.987 0.175 -3.267 1.00 45.12 88 GLY A C 1
ATOM 618 O O . GLY A 1 88 ? -23.479 -0.876 -3.654 1.00 45.12 88 GLY A O 1
ATOM 619 N N . ASN A 1 89 ? -21.681 0.268 -2.978 1.00 42.31 89 ASN A N 1
ATOM 620 C CA . ASN A 1 89 ? -20.761 -0.885 -3.049 1.00 42.31 89 ASN A CA 1
ATOM 621 C C . ASN A 1 89 ? -20.246 -1.266 -1.652 1.00 42.31 89 ASN A C 1
ATOM 623 O O . ASN A 1 89 ? -19.047 -1.273 -1.378 1.00 42.31 89 ASN A O 1
ATOM 627 N N . ARG A 1 90 ? -21.183 -1.499 -0.726 1.00 52.91 90 ARG A N 1
ATOM 628 C CA . ARG A 1 90 ? -20.872 -2.115 0.564 1.00 52.91 90 ARG A CA 1
ATOM 629 C C . ARG A 1 90 ? -20.890 -3.617 0.370 1.00 52.91 90 ARG A C 1
ATOM 631 O O . ARG A 1 90 ? -21.943 -4.238 0.467 1.00 52.91 90 ARG A O 1
ATOM 638 N N . ASP A 1 91 ? -19.727 -4.176 0.081 1.00 42.50 91 ASP A N 1
ATOM 639 C CA . ASP A 1 91 ? -19.506 -5.609 0.169 1.00 42.50 91 ASP A CA 1
ATOM 640 C C . ASP A 1 91 ? -19.947 -6.050 1.577 1.00 42.50 91 ASP A C 1
ATOM 642 O O . ASP A 1 91 ? -19.483 -5.525 2.594 1.00 42.50 91 ASP A O 1
ATOM 646 N N . ASP A 1 92 ? -20.927 -6.943 1.607 1.00 43.91 92 ASP A N 1
ATOM 647 C CA . ASP A 1 92 ? -21.544 -7.536 2.785 1.00 43.91 92 ASP A CA 1
ATOM 648 C C . ASP A 1 92 ? -20.491 -8.170 3.710 1.00 43.91 92 ASP A C 1
ATOM 650 O O . ASP A 1 92 ? -20.016 -9.277 3.474 1.00 43.91 92 ASP A O 1
ATOM 654 N N . GLU A 1 93 ? -20.082 -7.467 4.770 1.00 42.97 93 GLU A N 1
ATOM 655 C CA . GLU A 1 93 ? -19.312 -8.088 5.851 1.00 42.97 93 GLU A CA 1
ATOM 656 C C . GLU A 1 93 ? -19.528 -7.358 7.190 1.00 42.97 93 GLU A C 1
ATOM 658 O O . GLU A 1 93 ? -18.635 -6.704 7.733 1.00 42.97 93 GLU A O 1
ATOM 663 N N . GLY A 1 94 ? -20.734 -7.490 7.757 1.00 38.69 94 GLY A N 1
ATOM 664 C CA . GLY A 1 94 ? -20.964 -7.215 9.181 1.00 38.69 94 GLY A CA 1
ATOM 665 C C . GLY A 1 94 ? -22.316 -6.598 9.524 1.00 38.69 94 GLY A C 1
ATOM 666 O O . GLY A 1 94 ? -22.459 -5.384 9.625 1.00 38.69 94 GLY A O 1
ATOM 667 N N . LYS A 1 95 ? -23.298 -7.460 9.790 1.00 39.78 95 LYS A N 1
ATOM 668 C CA . LYS A 1 95 ? -24.576 -7.157 10.447 1.00 39.78 95 LYS A CA 1
ATOM 669 C C . LYS A 1 95 ? -24.358 -6.362 11.747 1.00 39.78 95 LYS A C 1
ATOM 671 O O . LYS A 1 95 ? -23.848 -6.897 12.725 1.00 39.78 95 LYS A O 1
ATOM 676 N N . GLY A 1 96 ? -24.805 -5.107 11.762 1.00 35.56 96 GLY A N 1
ATOM 677 C CA . GLY A 1 96 ? -24.833 -4.242 12.942 1.00 35.56 96 GLY A CA 1
ATOM 678 C C . GLY A 1 96 ? -25.565 -2.938 12.640 1.00 35.56 96 GLY A C 1
ATOM 679 O O . GLY A 1 96 ? -24.975 -1.979 12.158 1.00 35.56 96 GLY A O 1
ATOM 680 N N . ARG A 1 97 ? -26.879 -2.916 12.885 1.00 46.50 97 ARG A N 1
ATOM 681 C CA . ARG A 1 97 ? -27.691 -1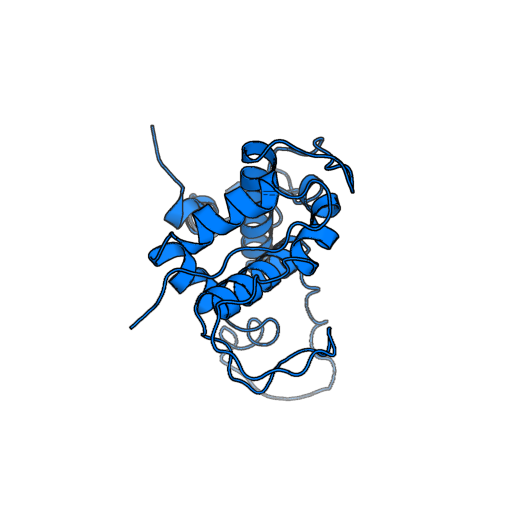.693 12.907 1.00 46.50 97 ARG A CA 1
ATOM 682 C C . ARG A 1 97 ? -27.250 -0.823 14.089 1.00 46.50 97 ARG A C 1
ATOM 684 O O . ARG A 1 97 ? -27.437 -1.251 15.221 1.00 46.50 97 ARG A O 1
ATOM 691 N N . SER A 1 98 ? -26.816 0.406 13.829 1.00 40.38 98 SER A N 1
ATOM 692 C CA . SER A 1 98 ? -27.311 1.591 14.544 1.00 40.38 98 SER A CA 1
ATOM 693 C C . SER A 1 98 ? -26.846 2.885 13.875 1.00 40.38 98 SER A C 1
ATOM 695 O O . SER A 1 98 ? -25.713 3.058 13.436 1.00 40.38 98 SER A O 1
ATOM 697 N N . SER A 1 99 ? -27.805 3.793 13.776 1.00 45.75 99 SER A N 1
ATOM 698 C CA . SER A 1 99 ? -27.677 5.207 13.473 1.00 45.75 99 SER A CA 1
ATOM 699 C C . SER A 1 99 ? -26.818 5.908 14.529 1.00 45.75 99 SER A C 1
ATOM 701 O O . SER A 1 99 ? -27.255 6.106 15.660 1.00 45.75 99 SER A O 1
ATOM 703 N N . GLY A 1 100 ? -25.608 6.305 14.150 1.00 41.50 100 GLY A N 1
ATOM 704 C CA . GLY A 1 100 ? -24.722 7.132 14.960 1.00 41.50 100 GLY A CA 1
ATOM 705 C C . GLY A 1 100 ? -23.477 7.458 14.153 1.00 41.50 100 GLY A C 1
ATOM 706 O O . GLY A 1 100 ? -22.676 6.580 13.866 1.00 41.50 100 GLY A O 1
ATOM 707 N N . ARG A 1 101 ? -23.326 8.716 13.736 1.00 48.81 101 ARG A N 1
ATOM 708 C CA . ARG A 1 101 ? -22.192 9.224 12.946 1.00 48.81 101 ARG A CA 1
ATOM 709 C C . ARG A 1 101 ? -20.959 9.423 13.841 1.00 48.81 101 ARG A C 1
ATOM 711 O O . ARG A 1 101 ? -20.346 10.482 13.841 1.00 48.81 101 ARG A O 1
ATOM 718 N N . SER A 1 102 ? -20.624 8.415 14.639 1.00 48.00 102 SER A N 1
ATOM 719 C CA . SER A 1 102 ? -19.302 8.263 15.230 1.00 48.00 102 SER A CA 1
ATOM 720 C C . SER A 1 102 ? -18.453 7.482 14.233 1.00 48.00 102 SER A C 1
ATOM 722 O O . SER A 1 102 ? -18.906 6.512 13.631 1.00 48.00 102 SER A O 1
ATOM 724 N N . SER A 1 103 ? -17.238 7.970 13.998 1.00 61.03 103 SER A N 1
ATOM 725 C CA . SER A 1 103 ? -16.222 7.390 13.118 1.00 61.03 103 SER A CA 1
ATOM 726 C C . SER A 1 103 ? -15.905 5.947 13.547 1.00 61.03 103 SER A C 1
ATOM 728 O O . SER A 1 103 ? -14.961 5.697 14.299 1.00 61.03 103 SER A O 1
ATOM 730 N N . ALA A 1 104 ? -16.728 4.990 13.119 1.00 75.56 104 ALA A N 1
ATOM 731 C CA . ALA A 1 104 ? -16.510 3.581 13.386 1.00 75.56 104 ALA A CA 1
ATOM 732 C C . ALA A 1 104 ? -15.187 3.168 12.737 1.00 75.56 104 ALA A C 1
ATOM 734 O O . ALA A 1 104 ? -14.931 3.479 11.572 1.00 75.56 104 ALA A O 1
ATOM 735 N N . ALA A 1 105 ? -14.331 2.506 13.513 1.00 85.94 105 ALA A N 1
ATOM 736 C CA . ALA A 1 105 ? -13.022 2.101 13.035 1.00 85.94 105 ALA A CA 1
ATOM 737 C C . ALA A 1 105 ? -13.148 1.219 11.779 1.00 85.94 105 ALA A C 1
ATOM 739 O O . ALA A 1 105 ? -13.967 0.299 11.733 1.00 85.94 105 ALA A O 1
ATOM 740 N N . ILE A 1 106 ? -12.324 1.481 10.764 1.00 91.19 106 ILE A N 1
ATOM 741 C CA . ILE A 1 106 ? -12.306 0.690 9.532 1.00 91.19 106 ILE A CA 1
ATOM 742 C C . ILE A 1 106 ? -11.480 -0.575 9.764 1.00 91.19 106 ILE A C 1
ATOM 744 O O . ILE A 1 106 ? -10.381 -0.535 10.310 1.00 91.19 106 ILE A O 1
ATOM 748 N N . SER A 1 107 ? -11.972 -1.720 9.300 1.00 91.56 107 SER A N 1
ATOM 749 C CA . SER A 1 107 ? -11.236 -2.981 9.399 1.00 91.56 107 SER A CA 1
ATOM 750 C C . SER A 1 107 ? -10.372 -3.230 8.145 1.00 91.56 107 SER A C 1
ATOM 752 O O . SER A 1 107 ? -10.926 -3.376 7.046 1.00 91.56 107 SER A O 1
ATOM 754 N N . PRO A 1 108 ? -9.027 -3.321 8.253 1.00 93.25 108 PRO A N 1
ATOM 755 C CA . PRO A 1 108 ? -8.132 -3.536 7.111 1.00 93.25 108 PRO A CA 1
ATOM 756 C C . PRO A 1 108 ? -7.935 -5.029 6.764 1.00 93.25 108 PRO A C 1
ATOM 758 O O . PRO A 1 108 ? -6.848 -5.443 6.362 1.00 93.25 108 PRO A O 1
ATOM 761 N N . LYS A 1 109 ? -8.981 -5.863 6.897 1.00 93.31 109 LYS A N 1
ATOM 762 C CA . LYS A 1 109 ? -8.894 -7.336 6.755 1.00 93.31 109 LYS A CA 1
ATOM 763 C C . LYS A 1 109 ? -8.247 -7.795 5.449 1.00 93.31 109 LYS A C 1
ATOM 765 O O . LYS A 1 109 ? -7.474 -8.747 5.464 1.00 93.31 109 LYS A O 1
ATOM 770 N N . ALA A 1 110 ? -8.568 -7.144 4.330 1.00 93.12 110 ALA A N 1
ATOM 771 C CA . ALA A 1 110 ? -8.045 -7.521 3.018 1.00 93.12 110 ALA A CA 1
ATOM 772 C C . ALA A 1 110 ? -6.513 -7.406 2.969 1.00 93.12 110 ALA A C 1
ATOM 774 O O . ALA A 1 110 ? -5.838 -8.356 2.576 1.00 93.12 110 ALA A O 1
ATOM 775 N N . ILE A 1 111 ? -5.971 -6.287 3.461 1.00 93.56 111 ILE A N 1
ATOM 776 C CA . ILE A 1 111 ? -4.524 -6.058 3.525 1.00 93.56 111 ILE A CA 1
ATOM 777 C C . ILE A 1 111 ? -3.889 -7.031 4.519 1.00 93.56 111 ILE A C 1
ATOM 779 O O . ILE A 1 111 ? -2.919 -7.693 4.170 1.00 93.56 111 ILE A O 1
ATOM 783 N N . VAL A 1 112 ? -4.481 -7.210 5.708 1.00 93.88 112 VAL A N 1
ATOM 784 C CA . VAL A 1 112 ? -3.990 -8.167 6.720 1.00 93.88 112 VAL A CA 1
ATOM 785 C C . VAL A 1 112 ? -3.900 -9.592 6.159 1.00 93.88 112 VAL A C 1
ATOM 787 O O . VAL A 1 112 ? -2.885 -10.261 6.336 1.00 93.88 112 VAL A O 1
ATOM 790 N N . ARG A 1 113 ? -4.917 -10.055 5.418 1.00 93.25 113 ARG A N 1
ATOM 791 C CA . ARG A 1 113 ? -4.903 -11.370 4.749 1.00 93.25 113 ARG A CA 1
ATOM 792 C C . ARG A 1 113 ? -3.840 -11.460 3.645 1.00 93.25 113 ARG A C 1
ATOM 794 O O . ARG A 1 113 ? -3.356 -12.554 3.362 1.00 93.25 113 ARG A O 1
ATOM 801 N N . ALA A 1 114 ? -3.471 -10.338 3.028 1.00 91.81 114 ALA A N 1
ATOM 802 C CA . ALA A 1 114 ? -2.474 -10.277 1.962 1.00 91.81 114 ALA A CA 1
ATOM 803 C C . ALA A 1 114 ? -1.023 -10.168 2.468 1.00 91.81 114 ALA A C 1
ATOM 805 O O . ALA A 1 114 ? -0.107 -10.482 1.706 1.00 91.81 114 ALA A O 1
ATOM 806 N N . VAL A 1 115 ? -0.794 -9.794 3.733 1.00 91.44 115 VAL A N 1
ATOM 807 C CA . VAL A 1 115 ? 0.547 -9.609 4.329 1.00 91.44 115 VAL A CA 1
ATOM 808 C C . VAL A 1 115 ? 1.532 -10.759 4.025 1.00 91.44 115 VAL A C 1
ATOM 810 O O . VAL A 1 115 ? 2.635 -10.480 3.555 1.00 91.44 115 VAL A O 1
ATOM 813 N N . PRO A 1 116 ? 1.176 -12.057 4.152 1.00 89.56 116 PRO A N 1
ATOM 814 C CA . PRO A 1 116 ? 2.112 -13.161 3.874 1.00 89.56 116 PRO A CA 1
ATOM 815 C C . PRO A 1 116 ? 2.545 -13.292 2.403 1.00 89.56 116 PRO A C 1
ATOM 817 O O . PRO A 1 116 ? 3.412 -14.111 2.076 1.00 89.56 116 PRO A O 1
ATOM 820 N N . SER A 1 117 ? 1.902 -12.550 1.497 1.00 86.88 117 SER A N 1
ATOM 821 C CA . SER A 1 117 ? 2.254 -12.485 0.076 1.00 86.88 117 SER A CA 1
ATOM 822 C C . SER A 1 117 ? 3.200 -11.3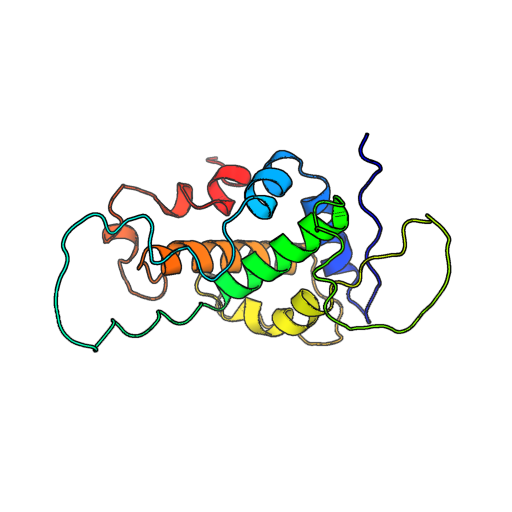29 -0.264 1.00 86.88 117 SER A C 1
ATOM 824 O O . SER A 1 117 ? 3.846 -11.396 -1.306 1.00 86.88 117 SER A O 1
ATOM 826 N N . LEU A 1 118 ? 3.343 -10.335 0.624 1.00 87.12 118 LEU A N 1
ATOM 827 C CA . LEU A 1 118 ? 4.207 -9.167 0.416 1.00 87.12 118 LEU A CA 1
ATOM 828 C C . LEU A 1 118 ? 5.686 -9.547 0.297 1.00 87.12 118 LEU A C 1
ATOM 830 O O . LEU A 1 118 ? 6.380 -9.065 -0.583 1.00 87.12 118 LEU A O 1
ATOM 834 N N . GLY A 1 119 ? 6.153 -10.512 1.090 1.00 77.44 119 GLY A N 1
ATOM 835 C CA . GLY A 1 119 ? 7.533 -11.011 1.000 1.00 77.44 119 GLY A CA 1
ATOM 836 C C . GLY A 1 119 ? 7.879 -11.749 -0.306 1.00 77.44 119 GLY A C 1
ATOM 837 O O . GLY A 1 119 ? 9.010 -12.190 -0.484 1.00 77.44 119 GLY A O 1
ATOM 838 N N . ARG A 1 120 ? 6.905 -11.949 -1.209 1.00 75.38 120 ARG A N 1
ATOM 839 C CA . ARG A 1 120 ? 7.084 -12.660 -2.490 1.00 75.38 120 ARG A CA 1
ATOM 840 C C . ARG A 1 120 ? 6.981 -11.747 -3.712 1.00 75.38 120 ARG A C 1
ATOM 842 O O . ARG A 1 120 ? 7.153 -12.241 -4.828 1.00 75.38 120 ARG A O 1
ATOM 849 N N . THR A 1 121 ? 6.635 -10.469 -3.543 1.00 71.69 121 THR A N 1
ATOM 850 C CA . THR A 1 121 ? 6.573 -9.525 -4.668 1.00 71.69 121 THR A CA 1
ATOM 851 C C . THR A 1 121 ? 7.976 -9.182 -5.150 1.00 71.69 121 THR A C 1
ATOM 853 O O . THR A 1 121 ? 8.935 -9.206 -4.380 1.00 71.69 121 THR A O 1
ATOM 856 N N . ALA A 1 122 ? 8.120 -8.956 -6.455 1.00 58.38 122 ALA A N 1
ATOM 857 C CA . ALA A 1 122 ? 9.438 -8.806 -7.053 1.00 58.38 122 ALA A CA 1
ATOM 858 C C . ALA A 1 122 ? 9.975 -7.391 -6.816 1.00 58.38 122 ALA A C 1
ATOM 860 O O . ALA A 1 122 ? 9.456 -6.436 -7.376 1.00 58.38 122 ALA A O 1
ATOM 861 N N . GLY A 1 123 ? 11.005 -7.277 -5.982 1.00 57.06 123 GLY A N 1
ATOM 862 C CA . GLY A 1 123 ? 11.633 -6.003 -5.640 1.00 57.06 123 GLY A CA 1
ATOM 863 C C . GLY A 1 123 ? 12.669 -6.199 -4.540 1.00 57.06 123 GLY A C 1
ATOM 864 O O . GLY A 1 123 ? 12.385 -5.988 -3.375 1.00 57.06 123 GLY A O 1
ATOM 865 N N . GLY A 1 124 ? 13.848 -6.717 -4.890 1.00 52.59 124 GLY A N 1
ATOM 866 C CA . GLY A 1 124 ? 15.082 -6.633 -4.087 1.00 52.59 124 GLY A CA 1
ATOM 867 C C . GLY A 1 124 ? 15.171 -7.321 -2.712 1.00 52.59 124 GLY A C 1
ATOM 868 O O . GLY A 1 124 ? 16.287 -7.544 -2.257 1.00 52.59 124 GLY A O 1
ATOM 869 N N . ARG A 1 125 ? 14.068 -7.695 -2.050 1.00 62.34 125 ARG A N 1
ATOM 870 C CA . ARG A 1 125 ? 14.059 -8.186 -0.652 1.00 62.34 125 ARG A CA 1
ATOM 871 C C . ARG A 1 125 ? 13.486 -9.597 -0.504 1.00 62.34 125 ARG A C 1
ATOM 873 O O . ARG A 1 125 ? 12.868 -9.943 0.501 1.00 62.34 125 ARG A O 1
ATOM 880 N N . GLY A 1 126 ? 13.679 -10.426 -1.532 1.00 59.72 126 GLY A N 1
ATOM 881 C CA . GLY A 1 126 ? 13.256 -11.825 -1.529 1.00 59.72 126 GLY A CA 1
ATOM 882 C C . GLY A 1 126 ? 13.923 -12.591 -0.386 1.00 59.72 126 GLY A C 1
ATOM 883 O O . GLY A 1 126 ? 15.099 -12.925 -0.468 1.00 59.72 126 GLY A O 1
ATOM 884 N N . GLY A 1 127 ? 13.180 -12.849 0.687 1.00 71.00 127 GLY A N 1
ATOM 885 C CA . GLY A 1 127 ? 13.697 -13.548 1.866 1.00 71.00 127 GLY A CA 1
ATOM 886 C C . GLY A 1 127 ? 12.946 -13.210 3.147 1.00 71.00 127 GLY A C 1
ATOM 887 O O . GLY A 1 127 ? 12.795 -14.076 4.010 1.00 71.00 127 GLY A O 1
ATOM 888 N N . TYR A 1 128 ? 12.400 -11.996 3.253 1.00 84.19 128 TYR A N 1
ATOM 889 C CA . TYR A 1 128 ? 11.563 -11.646 4.394 1.00 84.19 128 TYR A CA 1
ATOM 890 C C . TYR A 1 128 ? 10.192 -12.327 4.293 1.00 84.19 128 TYR A C 1
ATOM 892 O O . TYR A 1 128 ? 9.541 -12.328 3.246 1.00 84.19 128 TYR A O 1
ATOM 900 N N . LYS A 1 129 ? 9.730 -12.926 5.393 1.00 87.44 129 LYS A N 1
ATOM 901 C CA . LYS A 1 129 ? 8.463 -13.661 5.446 1.00 87.44 129 LYS A CA 1
ATOM 902 C C . LYS A 1 129 ? 7.658 -13.222 6.657 1.00 87.44 129 LYS A C 1
ATOM 904 O O . LYS A 1 129 ? 7.878 -13.720 7.758 1.00 87.44 129 LYS A O 1
ATOM 909 N N . PHE A 1 130 ? 6.667 -12.369 6.413 1.00 88.75 130 PHE A N 1
ATOM 910 C CA . PHE A 1 130 ? 5.685 -12.003 7.426 1.00 88.75 130 PHE A CA 1
ATOM 911 C C . PHE A 1 130 ? 4.969 -13.242 7.969 1.00 88.75 130 PHE A C 1
ATOM 913 O O . PHE A 1 130 ? 4.536 -14.125 7.214 1.00 88.75 130 PHE A O 1
ATOM 920 N N . ARG A 1 131 ? 4.825 -13.298 9.290 1.00 87.19 131 ARG A N 1
ATOM 921 C CA . ARG A 1 131 ? 4.217 -14.409 10.013 1.00 87.19 131 ARG A CA 1
ATOM 922 C C . ARG A 1 131 ? 2.817 -13.997 10.471 1.00 87.19 131 ARG A C 1
ATOM 924 O O . ARG A 1 131 ? 2.688 -13.108 11.311 1.00 87.19 131 ARG A O 1
ATOM 931 N N . PRO A 1 132 ? 1.754 -14.644 9.960 1.00 83.19 132 PRO A N 1
ATOM 932 C CA . PRO A 1 132 ? 0.393 -14.368 10.405 1.00 83.19 132 PRO A CA 1
ATOM 933 C C . PRO A 1 132 ? 0.271 -14.415 11.931 1.00 83.19 132 PRO A C 1
ATOM 935 O O . PRO A 1 132 ? 0.785 -15.334 12.568 1.00 83.19 132 PRO A O 1
ATOM 938 N N . GLY A 1 133 ? -0.410 -13.424 12.507 1.00 84.31 133 GLY A N 1
ATOM 939 C CA . GLY A 1 133 ? -0.669 -13.350 13.945 1.00 84.31 133 GLY A CA 1
ATOM 940 C C . GLY A 1 133 ? 0.523 -12.926 14.809 1.00 84.31 133 GLY A C 1
ATOM 941 O O . GLY A 1 133 ? 0.355 -12.802 16.021 1.00 84.31 133 GLY A O 1
ATOM 942 N N . ARG A 1 134 ? 1.707 -12.670 14.236 1.00 89.69 134 ARG A N 1
ATOM 943 C CA . ARG A 1 134 ? 2.818 -12.036 14.959 1.00 89.69 134 ARG A CA 1
ATOM 944 C C . ARG A 1 134 ? 2.815 -10.529 14.748 1.00 89.69 134 ARG A C 1
ATOM 946 O O . ARG A 1 134 ? 2.391 -10.032 13.708 1.00 89.69 134 ARG A O 1
ATOM 953 N N . GLN A 1 135 ? 3.304 -9.821 15.760 1.00 90.06 135 GLN A N 1
ATOM 954 C CA . GLN A 1 135 ? 3.689 -8.429 15.601 1.00 90.06 135 GLN A CA 1
ATOM 955 C C . GLN A 1 135 ? 4.989 -8.393 14.792 1.00 90.06 135 GLN A C 1
ATOM 957 O O . GLN A 1 135 ? 5.894 -9.187 15.055 1.00 90.06 135 GLN A O 1
ATOM 962 N N . GLU A 1 136 ? 5.036 -7.512 13.802 1.00 93.19 136 GLU A N 1
ATOM 963 C CA . GLU A 1 136 ? 6.153 -7.345 12.871 1.00 93.19 136 GLU A CA 1
ATOM 964 C C . GLU A 1 136 ? 6.655 -5.897 12.944 1.00 93.19 136 GLU A C 1
ATOM 966 O O . GLU A 1 136 ? 6.034 -5.038 13.579 1.00 93.19 136 GLU A O 1
ATOM 971 N N . ASP A 1 137 ? 7.780 -5.624 12.294 1.00 93.25 137 ASP A N 1
ATOM 972 C CA . ASP A 1 137 ? 8.327 -4.276 12.188 1.00 93.25 137 ASP A CA 1
ATOM 973 C C . ASP A 1 137 ? 7.494 -3.428 11.198 1.00 93.25 137 ASP A C 1
ATOM 975 O O . ASP A 1 137 ? 7.168 -3.857 10.085 1.00 93.25 137 ASP A O 1
ATOM 979 N N . ALA A 1 138 ? 7.111 -2.217 11.616 1.00 94.94 138 ALA A N 1
ATOM 980 C CA . ALA A 1 138 ? 6.281 -1.311 10.821 1.00 94.94 138 ALA A CA 1
ATOM 981 C C . ALA A 1 138 ? 7.007 -0.775 9.576 1.00 94.94 138 ALA A C 1
ATOM 983 O O . ALA A 1 138 ? 6.371 -0.580 8.535 1.00 94.94 138 ALA A O 1
ATOM 984 N N . HIS A 1 139 ? 8.321 -0.564 9.676 1.00 92.50 139 HIS A N 1
ATOM 985 C CA . HIS A 1 139 ? 9.173 -0.172 8.562 1.00 92.50 139 HIS A CA 1
ATOM 986 C C . HIS A 1 139 ? 9.312 -1.324 7.562 1.00 92.50 139 HIS A C 1
ATOM 988 O O . HIS A 1 139 ? 9.107 -1.104 6.369 1.00 92.50 139 HIS A O 1
ATOM 994 N N . GLU A 1 140 ? 9.545 -2.559 8.023 1.00 91.81 140 GLU A N 1
ATOM 995 C CA . GLU A 1 140 ? 9.571 -3.720 7.117 1.00 91.81 140 GLU A CA 1
ATOM 996 C C . GLU A 1 140 ? 8.240 -3.887 6.382 1.00 91.81 140 GLU A C 1
ATOM 998 O O . GLU A 1 140 ? 8.219 -4.099 5.167 1.00 91.81 140 GLU A O 1
ATOM 1003 N N . PHE A 1 141 ? 7.116 -3.726 7.083 1.00 93.81 141 PHE A N 1
ATOM 1004 C CA . PHE A 1 141 ? 5.800 -3.727 6.449 1.00 93.81 141 PHE A CA 1
ATOM 1005 C C . PHE A 1 141 ? 5.643 -2.613 5.408 1.00 93.81 141 PHE A C 1
ATOM 1007 O O . PHE A 1 141 ? 5.180 -2.890 4.300 1.00 93.81 141 PHE A O 1
ATOM 1014 N N . LEU A 1 142 ? 6.029 -1.377 5.741 1.00 94.19 142 LEU A N 1
ATOM 1015 C CA . LEU A 1 142 ? 5.923 -0.236 4.832 1.00 94.19 142 LEU A CA 1
ATOM 1016 C C . LEU A 1 142 ? 6.702 -0.485 3.543 1.00 94.19 142 LEU A C 1
ATOM 1018 O O . LEU A 1 142 ? 6.150 -0.316 2.458 1.00 94.19 142 LEU A O 1
ATOM 1022 N N . VAL A 1 143 ? 7.960 -0.912 3.653 1.00 91.06 143 VAL A N 1
ATOM 1023 C CA . VAL A 1 143 ? 8.792 -1.110 2.468 1.00 91.06 143 VAL A CA 1
ATOM 1024 C C . VAL A 1 143 ? 8.222 -2.208 1.579 1.00 91.06 143 VAL A C 1
ATOM 1026 O O . VAL A 1 143 ? 8.034 -1.982 0.390 1.00 91.06 143 VAL A O 1
ATOM 1029 N N . HIS A 1 144 ? 7.835 -3.353 2.143 1.00 92.19 144 HIS A N 1
ATOM 1030 C CA . HIS A 1 144 ? 7.263 -4.431 1.336 1.00 92.19 144 HIS A CA 1
ATOM 1031 C C . HIS A 1 144 ? 5.900 -4.070 0.727 1.00 92.19 144 HIS A C 1
ATOM 1033 O O . HIS A 1 144 ? 5.569 -4.540 -0.362 1.00 92.19 144 HIS A O 1
ATOM 1039 N N . LEU A 1 145 ? 5.100 -3.234 1.398 1.00 93.75 145 LEU A N 1
ATOM 1040 C CA . LEU A 1 145 ? 3.860 -2.696 0.837 1.00 93.75 145 LEU A CA 1
ATOM 1041 C C . LEU A 1 145 ? 4.147 -1.824 -0.394 1.00 93.75 145 LEU A C 1
ATOM 1043 O O . LEU A 1 145 ? 3.514 -2.006 -1.434 1.00 93.75 145 LEU A O 1
ATOM 1047 N N . LEU A 1 146 ? 5.110 -0.908 -0.284 1.00 91.94 146 LEU A N 1
ATOM 1048 C CA . LEU A 1 146 ? 5.508 -0.010 -1.366 1.00 91.94 146 LEU A CA 1
ATOM 1049 C C . LEU A 1 146 ? 6.189 -0.765 -2.523 1.00 91.94 146 LEU A C 1
ATOM 1051 O O . LEU A 1 146 ? 5.851 -0.531 -3.684 1.00 91.94 146 LEU A O 1
ATOM 1055 N N . ASP A 1 147 ? 7.057 -1.733 -2.229 1.00 88.94 147 ASP A N 1
ATOM 1056 C CA . ASP A 1 147 ? 7.684 -2.606 -3.229 1.00 88.94 147 ASP A CA 1
ATOM 1057 C C . ASP A 1 147 ? 6.635 -3.420 -3.993 1.00 88.94 147 ASP A C 1
ATOM 1059 O O . ASP A 1 147 ? 6.697 -3.535 -5.219 1.00 88.94 147 ASP A O 1
ATOM 1063 N N . ALA A 1 148 ? 5.622 -3.941 -3.294 1.00 90.44 148 ALA A N 1
ATOM 1064 C CA . ALA A 1 148 ? 4.520 -4.649 -3.929 1.00 90.44 148 ALA A CA 1
ATOM 1065 C C . ALA A 1 148 ? 3.708 -3.740 -4.860 1.00 90.44 148 ALA A C 1
ATOM 1067 O O . ALA A 1 148 ? 3.366 -4.154 -5.968 1.00 90.44 148 ALA A O 1
ATOM 1068 N N . MET A 1 149 ? 3.405 -2.508 -4.441 1.00 91.12 149 MET A N 1
ATOM 1069 C CA . MET A 1 149 ? 2.716 -1.539 -5.299 1.00 91.12 149 MET A CA 1
ATOM 1070 C C . MET A 1 149 ? 3.541 -1.228 -6.555 1.00 91.12 149 MET A C 1
ATOM 1072 O O . MET A 1 149 ? 3.002 -1.267 -7.662 1.00 91.12 149 MET A O 1
ATOM 1076 N N . ASN A 1 150 ? 4.847 -1.006 -6.392 1.00 88.00 150 ASN A N 1
ATOM 1077 C CA . ASN A 1 150 ? 5.782 -0.748 -7.484 1.00 88.00 150 ASN A CA 1
ATOM 1078 C C . ASN A 1 150 ? 5.879 -1.931 -8.473 1.00 88.00 150 ASN A C 1
ATOM 1080 O O . ASN A 1 150 ? 5.733 -1.746 -9.680 1.00 88.00 150 ASN A O 1
ATOM 1084 N N . ASP A 1 151 ? 6.036 -3.168 -7.980 1.00 85.94 151 ASP A N 1
ATOM 1085 C CA . ASP A 1 151 ? 5.977 -4.394 -8.802 1.00 85.94 151 ASP A CA 1
ATOM 1086 C C . ASP A 1 151 ? 4.642 -4.505 -9.550 1.00 85.94 151 ASP A C 1
ATOM 1088 O O . ASP A 1 151 ? 4.593 -4.898 -10.716 1.00 85.94 151 ASP A O 1
ATOM 1092 N N . GLY A 1 152 ? 3.542 -4.125 -8.896 1.00 87.56 152 GLY A N 1
ATOM 1093 C CA . GLY A 1 152 ? 2.217 -4.085 -9.500 1.00 87.56 152 GLY A CA 1
ATOM 1094 C C . GLY A 1 152 ? 2.146 -3.184 -10.730 1.00 87.56 152 GLY A C 1
ATOM 1095 O O . GLY A 1 152 ? 1.633 -3.609 -11.767 1.00 87.56 152 GLY A O 1
ATOM 1096 N N . GLU A 1 153 ? 2.672 -1.969 -10.619 1.00 86.31 153 GLU A N 1
ATOM 1097 C CA . GLU A 1 153 ? 2.674 -0.986 -11.704 1.00 86.31 153 GLU A CA 1
ATOM 1098 C C . GLU A 1 153 ? 3.612 -1.368 -12.844 1.00 86.31 153 GLU A C 1
ATOM 1100 O O . GLU A 1 153 ? 3.201 -1.334 -14.005 1.00 86.31 153 GLU A O 1
ATOM 1105 N N . LEU A 1 154 ? 4.829 -1.820 -12.537 1.00 84.06 154 LEU A N 1
ATOM 1106 C CA . LEU A 1 154 ? 5.761 -2.277 -13.568 1.00 84.06 154 LEU A CA 1
ATOM 1107 C C . LEU A 1 154 ? 5.191 -3.467 -14.346 1.00 84.06 154 LEU A C 1
ATOM 1109 O O . LEU A 1 154 ? 5.214 -3.463 -15.576 1.00 84.06 154 LEU A O 1
ATOM 1113 N N . ARG A 1 155 ? 4.570 -4.437 -13.663 1.00 83.75 155 ARG A N 1
ATOM 1114 C CA . ARG A 1 155 ? 3.907 -5.561 -14.342 1.00 83.75 155 ARG A CA 1
ATOM 1115 C C . ARG A 1 155 ? 2.729 -5.125 -15.200 1.00 83.75 155 ARG A C 1
ATOM 1117 O O . ARG A 1 155 ? 2.510 -5.722 -16.250 1.00 83.75 155 ARG A O 1
ATOM 1124 N N . ALA A 1 156 ? 1.981 -4.103 -14.780 1.00 82.56 156 ALA A N 1
ATOM 1125 C CA . ALA A 1 156 ? 0.909 -3.527 -15.592 1.00 82.56 156 ALA A CA 1
ATOM 1126 C C . ALA A 1 156 ? 1.451 -2.921 -16.897 1.00 82.56 156 ALA A C 1
ATOM 1128 O O . ALA A 1 156 ? 0.793 -3.003 -17.929 1.00 82.56 156 ALA A O 1
ATOM 1129 N N . ALA A 1 157 ? 2.670 -2.380 -16.855 1.00 80.19 157 ALA A N 1
ATOM 1130 C CA . ALA A 1 157 ? 3.407 -1.874 -18.009 1.00 80.19 157 ALA A CA 1
ATOM 1131 C C . ALA A 1 157 ? 4.185 -2.964 -18.784 1.00 80.19 157 ALA A C 1
ATOM 1133 O O . ALA A 1 157 ? 4.965 -2.643 -19.677 1.00 80.19 157 ALA A O 1
ATOM 1134 N N . GLY A 1 158 ? 3.995 -4.251 -18.463 1.00 80.69 158 GLY A N 1
ATOM 1135 C CA . GLY A 1 158 ? 4.676 -5.366 -19.133 1.00 80.69 158 GLY A CA 1
ATOM 1136 C C . GLY A 1 158 ? 6.128 -5.590 -18.692 1.00 80.69 158 GLY A C 1
ATOM 1137 O O . GLY A 1 158 ? 6.858 -6.335 -19.342 1.00 80.69 158 GLY A O 1
ATOM 1138 N N . ILE A 1 159 ? 6.555 -4.974 -17.588 1.00 81.00 159 ILE A N 1
ATOM 1139 C CA . ILE A 1 159 ? 7.915 -5.060 -17.049 1.00 81.00 159 ILE A CA 1
ATOM 1140 C C . ILE A 1 159 ? 7.936 -6.033 -15.864 1.00 81.00 159 ILE A C 1
ATOM 1142 O O . ILE A 1 159 ? 7.194 -5.879 -14.896 1.00 81.00 159 ILE A O 1
ATOM 1146 N N . ASP A 1 160 ? 8.818 -7.034 -15.914 1.00 82.12 160 ASP A N 1
ATOM 1147 C CA . ASP A 1 160 ? 9.022 -7.996 -14.825 1.00 82.12 160 ASP A CA 1
ATOM 1148 C C . ASP A 1 160 ? 10.403 -7.807 -14.190 1.00 82.12 160 ASP A C 1
ATOM 1150 O O . ASP A 1 160 ? 11.427 -8.128 -14.799 1.00 82.12 160 ASP A O 1
ATOM 1154 N N . GLN A 1 161 ? 10.423 -7.331 -12.941 1.00 77.19 161 GLN A N 1
ATOM 1155 C CA . GLN A 1 161 ? 11.653 -7.065 -12.188 1.00 77.19 161 GLN A CA 1
ATOM 1156 C C . GLN A 1 161 ? 12.499 -8.319 -11.905 1.00 77.19 161 GLN A C 1
ATOM 1158 O O . GLN A 1 161 ? 13.660 -8.211 -11.515 1.00 77.19 161 GLN A O 1
ATOM 1163 N N . ARG A 1 162 ? 11.936 -9.521 -12.075 1.00 77.19 162 ARG A N 1
ATOM 1164 C CA . ARG A 1 162 ? 12.6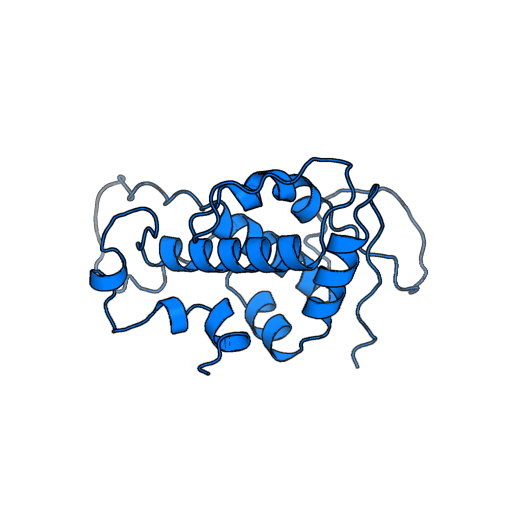45 -10.794 -11.848 1.00 77.19 162 ARG A CA 1
ATOM 1165 C C . ARG A 1 162 ? 13.567 -11.164 -12.999 1.00 77.19 162 ARG A C 1
ATOM 1167 O O . ARG A 1 162 ? 14.416 -12.036 -12.842 1.00 77.19 162 ARG A O 1
ATOM 1174 N N . ILE A 1 163 ? 13.378 -10.547 -14.161 1.00 77.38 163 ILE A N 1
ATOM 1175 C CA . ILE A 1 163 ? 14.182 -10.841 -15.337 1.00 77.38 163 ILE A CA 1
ATOM 1176 C C . ILE A 1 163 ? 15.473 -10.021 -15.266 1.00 77.38 163 ILE A C 1
ATOM 1178 O O . ILE A 1 163 ? 15.447 -8.805 -15.076 1.00 77.38 163 ILE A O 1
ATOM 1182 N N . SER A 1 164 ? 16.623 -10.671 -15.441 1.00 75.94 164 SER A N 1
ATOM 1183 C CA . SER A 1 164 ? 17.916 -9.984 -15.487 1.00 75.94 164 SER A CA 1
ATOM 1184 C C . SER A 1 164 ? 17.931 -8.915 -16.582 1.00 75.94 164 SER A C 1
ATOM 1186 O O . SER A 1 164 ? 17.475 -9.154 -17.702 1.00 75.94 164 SER A O 1
ATOM 1188 N N . GLY A 1 165 ? 18.464 -7.733 -16.271 1.00 73.31 165 GLY A N 1
ATOM 1189 C CA . GLY A 1 165 ? 18.521 -6.627 -17.227 1.00 73.31 165 GLY A CA 1
ATOM 1190 C C . GLY A 1 165 ? 17.163 -5.989 -17.538 1.00 73.31 165 GLY A C 1
ATOM 1191 O O . GLY A 1 165 ? 17.076 -5.229 -18.499 1.00 73.31 165 GLY A O 1
ATOM 1192 N N . TRP A 1 166 ? 16.109 -6.243 -16.744 1.00 73.38 166 TRP A N 1
ATOM 1193 C CA . TRP A 1 166 ? 14.797 -5.601 -16.926 1.00 73.38 166 TRP A CA 1
ATOM 1194 C C . TRP A 1 166 ? 14.890 -4.072 -16.981 1.00 73.38 166 TRP A C 1
ATOM 1196 O O . TRP A 1 166 ? 14.151 -3.448 -17.736 1.00 73.38 166 TRP A O 1
ATOM 1206 N N . ARG A 1 167 ? 15.854 -3.481 -16.259 1.00 70.12 167 ARG A N 1
ATOM 1207 C CA . ARG A 1 167 ? 16.152 -2.043 -16.287 1.00 70.12 167 ARG A CA 1
ATOM 1208 C C . ARG A 1 167 ? 16.499 -1.519 -17.685 1.00 70.12 167 ARG A C 1
ATOM 1210 O O . ARG A 1 167 ? 16.188 -0.378 -17.992 1.00 70.12 167 ARG A O 1
ATOM 1217 N N . GLY A 1 168 ? 17.100 -2.347 -18.540 1.00 65.62 168 GLY A N 1
ATOM 1218 C CA . GLY A 1 168 ? 17.414 -2.007 -19.932 1.00 65.62 168 GLY A CA 1
ATOM 1219 C C . GLY A 1 168 ? 16.251 -2.210 -20.909 1.00 65.62 168 GLY A C 1
ATOM 1220 O O . GLY A 1 168 ? 16.357 -1.818 -22.063 1.00 65.62 168 GLY A O 1
ATOM 1221 N N . ARG A 1 169 ? 15.138 -2.815 -20.469 1.00 66.19 169 ARG A N 1
ATOM 1222 C CA . ARG A 1 169 ? 13.915 -3.012 -21.279 1.00 66.19 169 ARG A CA 1
ATOM 1223 C C . ARG A 1 169 ? 12.902 -1.882 -21.106 1.00 66.19 169 ARG A C 1
ATOM 1225 O O . ARG A 1 169 ? 11.777 -1.963 -21.589 1.00 66.19 169 ARG A O 1
ATOM 1232 N N . LEU A 1 170 ? 13.293 -0.861 -20.360 1.00 61.91 170 LEU A N 1
ATOM 1233 C CA . LEU A 1 170 ? 12.468 0.268 -20.000 1.00 61.91 170 LEU A CA 1
ATOM 1234 C C . LEU A 1 170 ? 12.428 1.273 -21.171 1.00 61.91 170 LEU A C 1
ATOM 1236 O O . LEU A 1 170 ? 13.493 1.650 -21.655 1.00 61.91 170 LEU A O 1
ATOM 1240 N N . PRO A 1 171 ? 11.240 1.730 -21.627 1.00 56.44 171 PRO A N 1
ATOM 1241 C CA . PRO A 1 171 ? 11.118 2.677 -22.749 1.00 56.44 171 PRO A CA 1
ATOM 1242 C C . PRO A 1 171 ? 11.792 4.035 -22.510 1.00 56.44 171 PRO A C 1
ATOM 1244 O O . PRO A 1 171 ? 12.037 4.789 -23.446 1.00 56.44 171 PRO A O 1
ATOM 1247 N N . VAL A 1 172 ? 12.063 4.355 -21.246 1.00 57.22 172 VAL A N 1
ATOM 1248 C CA . VAL A 1 172 ? 12.724 5.576 -20.783 1.00 57.22 172 VAL A CA 1
ATOM 1249 C C . VAL A 1 172 ? 13.839 5.137 -19.828 1.00 57.22 172 VAL A C 1
ATOM 1251 O O . VAL A 1 172 ? 13.679 4.108 -19.168 1.00 57.22 172 VAL A O 1
ATOM 1254 N N . PRO A 1 173 ? 14.961 5.859 -19.693 1.00 50.41 173 PRO A N 1
ATOM 1255 C CA . PRO A 1 173 ? 15.861 5.639 -18.567 1.00 50.41 173 PRO A CA 1
ATOM 1256 C C . PRO A 1 173 ? 15.098 5.878 -17.250 1.00 50.41 173 PRO A C 1
ATOM 1258 O O . PRO A 1 173 ? 14.481 6.927 -17.090 1.00 50.41 173 PRO A O 1
ATOM 1261 N N . ARG A 1 174 ? 15.156 4.921 -16.311 1.00 58.12 174 ARG A N 1
ATOM 1262 C CA . ARG A 1 174 ? 14.628 5.015 -14.927 1.00 58.12 174 ARG A CA 1
ATOM 1263 C C . ARG A 1 174 ? 13.095 5.063 -14.697 1.00 58.12 174 ARG A C 1
ATOM 1265 O O . ARG A 1 174 ? 12.631 5.841 -13.875 1.00 58.12 174 ARG A O 1
ATOM 1272 N N . PRO A 1 175 ? 12.228 4.260 -15.333 1.00 52.78 175 PRO A N 1
ATOM 1273 C CA . PRO A 1 175 ? 10.803 4.253 -14.991 1.00 52.78 175 PRO A CA 1
ATOM 1274 C C . PRO A 1 175 ? 10.469 3.568 -13.667 1.00 52.78 175 PRO A C 1
ATOM 1276 O O . PRO A 1 175 ? 9.339 3.673 -13.207 1.00 52.78 175 PRO A O 1
ATOM 1279 N N . ASP A 1 176 ? 11.435 2.957 -12.986 1.00 53.84 176 ASP A N 1
ATOM 1280 C CA . ASP A 1 176 ? 11.312 2.734 -11.547 1.00 53.84 176 ASP A CA 1
ATOM 1281 C C . ASP A 1 176 ? 11.407 4.028 -10.732 1.00 53.84 176 ASP A C 1
ATOM 1283 O O . ASP A 1 176 ? 11.269 3.958 -9.530 1.00 53.84 176 ASP A O 1
ATOM 1287 N N . GLU A 1 177 ? 11.615 5.196 -11.346 1.00 59.00 177 GLU A N 1
ATOM 1288 C CA . GLU A 1 177 ? 11.392 6.519 -10.746 1.00 59.00 177 GLU A CA 1
ATOM 1289 C C . GLU A 1 177 ? 10.042 7.125 -11.186 1.00 59.00 177 GLU A C 1
ATOM 1291 O O . GLU A 1 177 ? 9.624 8.165 -10.678 1.00 59.00 177 GLU A O 1
ATOM 1296 N N . THR A 1 178 ? 9.333 6.492 -12.134 1.00 57.88 178 THR A N 1
ATOM 1297 C CA . THR A 1 178 ? 8.055 6.990 -12.673 1.00 57.88 178 THR A CA 1
ATOM 1298 C C . THR A 1 178 ? 6.836 6.232 -12.156 1.00 57.88 178 THR A C 1
ATOM 1300 O O . THR A 1 178 ? 5.709 6.694 -12.347 1.00 57.88 178 THR A O 1
ATOM 1303 N N . THR A 1 179 ? 7.012 5.117 -11.456 1.00 70.62 179 THR A N 1
ATOM 1304 C CA . THR A 1 179 ? 5.913 4.490 -10.718 1.00 70.62 179 THR A CA 1
ATOM 1305 C C . THR A 1 179 ? 5.451 5.384 -9.561 1.00 70.62 179 THR A C 1
ATOM 1307 O O . THR A 1 179 ? 6.182 6.247 -9.068 1.00 70.62 179 THR A O 1
ATOM 1310 N N . LEU A 1 180 ? 4.197 5.222 -9.138 1.00 77.75 180 LEU A N 1
ATOM 1311 C CA . LEU A 1 180 ? 3.527 6.047 -8.130 1.00 77.75 180 LEU A CA 1
ATOM 1312 C C . LEU A 1 180 ? 4.343 6.150 -6.846 1.00 77.75 180 LEU A C 1
ATOM 1314 O O . LEU A 1 180 ? 4.436 7.231 -6.270 1.00 77.75 180 LEU A O 1
ATOM 1318 N N . VAL A 1 181 ? 4.933 5.039 -6.409 1.00 78.75 181 VAL A N 1
ATOM 1319 C CA . VAL A 1 181 ? 5.702 4.958 -5.165 1.00 78.75 181 VAL A CA 1
ATOM 1320 C C . VAL A 1 181 ? 6.943 5.865 -5.210 1.00 78.75 181 VAL A C 1
ATOM 1322 O O . VAL A 1 181 ? 6.993 6.819 -4.437 1.00 78.75 181 VAL A O 1
ATOM 1325 N N . PRO A 1 182 ? 7.919 5.658 -6.104 1.00 72.50 182 PRO A N 1
ATOM 1326 C CA . PRO A 1 182 ? 9.108 6.501 -6.174 1.00 72.50 182 PRO A CA 1
ATOM 1327 C C . PRO A 1 182 ? 8.820 7.936 -6.628 1.00 72.50 182 PRO A C 1
ATOM 1329 O O . PRO A 1 182 ? 9.549 8.834 -6.229 1.00 72.50 182 PRO A O 1
ATOM 1332 N N . ARG A 1 183 ? 7.712 8.213 -7.329 1.00 77.69 183 ARG A N 1
ATOM 1333 C CA . ARG A 1 183 ? 7.266 9.603 -7.550 1.00 77.69 183 ARG A CA 1
ATOM 1334 C C . ARG A 1 183 ? 6.883 10.349 -6.270 1.00 77.69 183 ARG A C 1
ATOM 1336 O O . ARG A 1 183 ? 6.977 11.571 -6.242 1.00 77.69 183 ARG A O 1
ATOM 1343 N N . HIS A 1 184 ? 6.417 9.641 -5.241 1.00 78.19 184 HIS A N 1
ATOM 1344 C CA . HIS A 1 184 ? 6.007 10.243 -3.967 1.00 78.19 184 HIS A CA 1
ATOM 1345 C C . HIS A 1 184 ? 7.078 10.137 -2.880 1.00 78.19 184 HIS A C 1
ATOM 1347 O O . HIS A 1 184 ? 7.164 11.016 -2.028 1.00 78.19 184 HIS A O 1
ATOM 1353 N N . PHE A 1 185 ? 7.857 9.055 -2.886 1.00 84.31 185 PHE A N 1
ATOM 1354 C CA . PHE A 1 185 ? 8.794 8.714 -1.812 1.00 84.31 185 PHE A CA 1
ATOM 1355 C C . PHE A 1 185 ? 10.254 8.636 -2.269 1.00 84.31 185 PHE A C 1
ATOM 1357 O O . PHE A 1 185 ? 11.140 8.476 -1.433 1.00 84.31 185 PHE A O 1
ATOM 1364 N N . GLY A 1 186 ? 10.520 8.700 -3.574 1.00 77.50 186 GLY A N 1
ATOM 1365 C CA . GLY A 1 186 ? 11.871 8.647 -4.118 1.00 77.50 186 GLY A CA 1
ATOM 1366 C C . GLY A 1 186 ? 12.627 9.947 -3.859 1.00 77.50 186 GLY A C 1
ATOM 1367 O O . GLY A 1 186 ? 12.095 11.040 -4.044 1.00 77.50 186 GLY A O 1
ATOM 1368 N N . GLY A 1 187 ? 13.885 9.816 -3.448 1.00 68.94 187 GLY A N 1
ATOM 1369 C CA . GLY A 1 187 ? 14.828 10.916 -3.292 1.00 68.94 187 GLY A CA 1
ATOM 1370 C C . GLY A 1 187 ? 16.216 10.479 -3.748 1.00 68.94 187 GLY A C 1
ATOM 1371 O O . GLY A 1 187 ? 16.570 9.306 -3.626 1.00 68.94 187 GLY A O 1
ATOM 1372 N N . LEU A 1 188 ? 16.984 11.420 -4.294 1.00 66.00 188 LEU A N 1
ATOM 1373 C CA . LEU A 1 188 ? 18.406 11.245 -4.586 1.00 66.00 188 LEU A CA 1
ATOM 1374 C C . LEU A 1 188 ? 19.195 11.876 -3.433 1.00 66.00 188 LEU A C 1
ATOM 1376 O O . LEU A 1 188 ? 18.841 12.969 -2.988 1.00 66.00 188 LEU A O 1
ATOM 1380 N N . LEU A 1 189 ? 20.211 11.168 -2.942 1.00 49.03 189 LEU A N 1
ATOM 1381 C CA . LEU A 1 189 ? 21.146 11.660 -1.928 1.00 49.03 189 LEU A CA 1
ATOM 1382 C C . LEU A 1 189 ? 22.405 12.216 -2.591 1.00 49.03 189 LEU A C 1
ATOM 1384 O O . LEU A 1 189 ? 22.834 11.616 -3.605 1.00 49.03 189 LEU A O 1
#

Organism: NCBI:txid265563